Protein AF-A0A920Q624-F1 (afdb_monomer)

Foldseek 3Di:
DVVVVVVLVLVLLVVVPDDDDDDDDDDDDDDPDDPPPPPPNVVSVVVVLVVQLVVCCVVVVDDSVVSSVVSVVDVVVDDDVVLSVLQVVQLVVQLVCQCVQPLLSVPDDSQLSNQLLVQLCVPPNRVVSSVLVVVQDFADDDLVSLCSNLVSSLVRDQSLVSVQVVCVVVPPQFNSCQFCPPPHSVLSSVLSSLRRHHNPVRSVVSSVVRTDPVTDGDD

Sequence (219 aa):
MRTRLVLLIVACIVAGACSDDAGPERAAPTTTAVPTSTYDVDEAMDGVREDVVRLVMERDGLDRAAAEVRADELMERGVDTEVVDQQFSLFANWMDNHQSHPVLGRHWTEDEAECAVVTMIQVEGIGRTGALMNGASVGGMAVADALSLVQPVGYCTDLLALMKTDMVDLGVPQDPDCLLAGVGEEDVAKWFVALFMHGREGFNAAMGEDLDLTCPAGS

Radius of gyration: 24.13 Å; Cα contacts (8 Å, |Δi|>4): 183; chains: 1; bounding box: 55×49×77 Å

Mean predicted aligned error: 13.13 Å

Solvent-accessible surface area (backbone atoms only — not comparable to full-atom values): 12634 Å² total; per-residue (Å²): 136,67,73,69,58,61,56,48,65,63,53,60,69,63,69,75,77,77,81,85,84,88,84,86,91,86,85,88,80,84,81,74,80,71,80,79,73,86,68,56,61,66,64,52,49,51,53,49,50,54,52,42,21,52,49,40,23,71,72,70,70,41,55,70,72,61,12,44,56,52,31,51,58,45,61,75,66,53,74,64,62,69,63,51,53,50,48,52,50,53,52,51,52,42,72,77,44,39,52,73,38,88,82,62,17,70,74,54,51,70,69,36,48,49,45,20,55,52,43,28,32,73,75,59,32,62,72,51,37,54,50,47,68,74,64,65,48,75,28,78,42,54,72,69,60,25,44,60,64,42,52,31,43,59,75,46,44,62,54,51,63,52,48,46,50,50,40,59,76,71,59,55,57,42,41,56,72,54,28,47,55,91,60,50,52,69,53,53,46,50,21,51,30,26,20,20,37,54,14,71,66,33,20,54,51,49,45,62,75,61,44,43,82,84,49,59,63,60,130

Secondary structure (DSSP, 8-state):
--HHHHHHHHHHTGGG------------------------HHHHHHHHHHHHHHHHHHHH---HHHHHHHHHHHHHH---HHHHHHHHHHHHHHHHHGGG-TTTGGG--HHHHHHHHHHHHHHH-HHHHHHHHHH--SSS--HHHHHHHHHHHHHHS-HHHHHHHHHHHTT-SB-HHHHTTT--HHHHHHHHHHHHHHHHHHHHHHHHHHS-TTPPBP-

Structure (mmCIF, N/CA/C/O backbone):
data_AF-A0A920Q624-F1
#
_entry.id   AF-A0A920Q624-F1
#
loop_
_atom_site.group_PDB
_atom_site.id
_atom_site.type_symbol
_atom_site.label_atom_id
_atom_site.label_alt_i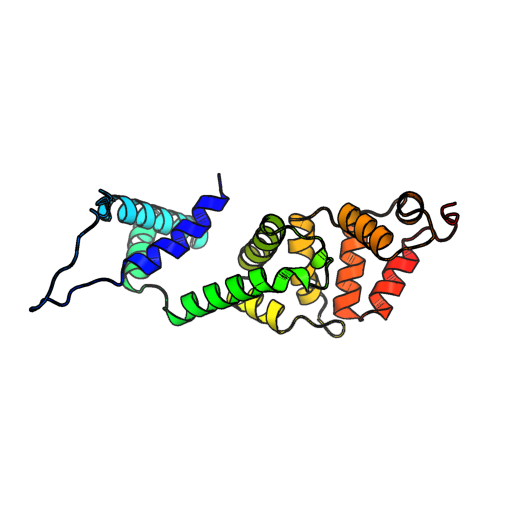d
_atom_site.label_comp_id
_atom_site.label_asym_id
_atom_site.label_entity_id
_atom_site.label_seq_id
_atom_site.pdbx_PDB_ins_code
_atom_site.Cartn_x
_atom_site.Cartn_y
_atom_site.Cartn_z
_atom_site.occupancy
_atom_site.B_iso_or_equiv
_atom_site.auth_seq_id
_atom_site.auth_comp_id
_atom_site.auth_asym_id
_atom_site.auth_atom_id
_atom_site.pdbx_PDB_model_num
ATOM 1 N N . MET A 1 1 ? -12.097 15.352 3.082 1.00 37.09 1 MET A N 1
ATOM 2 C CA . MET A 1 1 ? -12.933 15.570 4.292 1.00 37.09 1 MET A CA 1
ATOM 3 C C . MET A 1 1 ? -13.363 14.274 5.003 1.00 37.09 1 MET A C 1
ATOM 5 O O . MET A 1 1 ? -14.109 14.369 5.963 1.00 37.09 1 MET A O 1
ATOM 9 N N . ARG A 1 2 ? -12.875 13.084 4.598 1.00 36.25 2 ARG A N 1
ATOM 10 C CA . ARG A 1 2 ? -13.127 11.792 5.276 1.00 36.25 2 ARG A CA 1
ATOM 11 C C . ARG A 1 2 ? -11.938 11.282 6.111 1.00 36.25 2 ARG A C 1
ATOM 13 O O . ARG A 1 2 ? -12.148 10.550 7.063 1.00 36.25 2 ARG A O 1
ATOM 20 N N . THR A 1 3 ? -10.721 11.744 5.824 1.00 35.91 3 THR A N 1
ATOM 21 C CA . THR A 1 3 ? -9.473 11.345 6.505 1.00 35.91 3 THR A CA 1
ATOM 22 C C . THR A 1 3 ? -9.362 11.871 7.941 1.00 35.91 3 THR A C 1
ATOM 24 O O . THR A 1 3 ? -8.834 11.198 8.813 1.00 35.91 3 THR A O 1
ATOM 27 N N . ARG A 1 4 ? -9.964 13.031 8.243 1.00 32.31 4 ARG A N 1
ATOM 28 C CA . ARG A 1 4 ? -10.003 13.582 9.614 1.00 32.31 4 ARG A CA 1
ATOM 29 C C . ARG A 1 4 ? -10.925 12.815 10.572 1.00 32.31 4 ARG A C 1
ATOM 31 O O . ARG A 1 4 ? -10.799 12.995 11.774 1.00 32.31 4 ARG A O 1
ATOM 38 N N . LEU A 1 5 ? -11.833 11.979 10.058 1.00 36.59 5 LEU A N 1
ATOM 39 C CA . LEU A 1 5 ? -12.810 11.252 10.877 1.00 36.59 5 LEU A CA 1
ATOM 40 C C . LEU A 1 5 ? -12.193 10.014 11.556 1.00 36.59 5 LEU A C 1
ATOM 42 O O . LEU A 1 5 ? -12.585 9.661 12.660 1.00 36.59 5 LEU A O 1
ATOM 46 N N . VAL A 1 6 ? -11.198 9.382 10.923 1.00 43.69 6 VAL A N 1
ATOM 47 C CA . VAL A 1 6 ? -10.584 8.134 11.418 1.00 43.69 6 VAL A CA 1
ATOM 48 C C . VAL A 1 6 ? -9.595 8.406 12.560 1.00 43.69 6 VAL A C 1
ATOM 50 O O . VAL A 1 6 ? -9.566 7.662 13.535 1.00 43.69 6 VAL A O 1
ATOM 53 N N . LEU A 1 7 ? -8.869 9.530 12.510 1.00 40.03 7 LEU A N 1
ATOM 54 C CA . LEU A 1 7 ? -7.992 9.971 13.605 1.00 40.03 7 LEU A CA 1
ATOM 55 C C . LEU A 1 7 ? -8.764 10.471 14.839 1.00 40.03 7 LEU A C 1
ATOM 57 O O . LEU A 1 7 ? -8.257 10.361 15.951 1.00 40.03 7 LEU A O 1
ATOM 61 N N . LEU A 1 8 ? -9.993 10.977 14.676 1.00 38.47 8 LEU A N 1
ATOM 62 C CA . LEU A 1 8 ? -10.820 11.429 15.803 1.00 38.47 8 LEU A CA 1
ATOM 63 C C . LEU A 1 8 ? -11.300 10.263 16.679 1.00 38.47 8 LEU A C 1
ATOM 65 O O . LEU A 1 8 ? -11.262 10.369 17.900 1.00 38.47 8 LEU A O 1
ATOM 69 N N . ILE A 1 9 ? -11.653 9.121 16.082 1.00 44.59 9 ILE A N 1
ATOM 70 C CA . ILE A 1 9 ? -12.089 7.932 16.837 1.00 44.59 9 ILE A CA 1
ATOM 71 C C . ILE A 1 9 ? -10.927 7.339 17.651 1.00 44.59 9 ILE A C 1
ATOM 73 O O . ILE A 1 9 ? -11.123 6.846 18.757 1.00 44.59 9 ILE A O 1
ATOM 77 N N . VAL A 1 10 ? -9.702 7.451 17.138 1.00 42.56 10 VAL A N 1
ATOM 78 C CA . VAL A 1 10 ? -8.489 6.939 17.783 1.00 42.56 10 VAL A CA 1
ATOM 79 C C . VAL A 1 10 ? -7.943 7.911 18.848 1.00 42.56 10 VAL A C 1
ATOM 81 O O . VAL A 1 10 ? -7.456 7.473 19.888 1.00 42.56 10 VAL A O 1
ATOM 84 N N . ALA A 1 11 ? -8.092 9.228 18.663 1.00 35.44 11 ALA A N 1
ATOM 85 C CA . ALA A 1 11 ? -7.665 10.236 19.640 1.00 35.44 11 ALA A CA 1
ATOM 86 C C . ALA A 1 11 ? -8.632 10.401 20.833 1.00 35.44 11 ALA A C 1
ATOM 88 O O . ALA A 1 11 ? -8.186 10.700 21.942 1.00 35.44 11 ALA A O 1
ATOM 89 N N . CYS A 1 12 ? -9.939 10.180 20.647 1.00 33.78 12 CYS A N 1
ATOM 90 C CA . CYS A 1 12 ? -10.928 10.334 21.723 1.00 33.78 12 CYS A CA 1
ATOM 91 C C . CYS A 1 12 ? -10.832 9.253 22.814 1.00 33.78 12 CYS A C 1
ATOM 93 O O . CYS A 1 12 ? -11.183 9.524 23.959 1.00 33.78 12 CYS A O 1
ATOM 95 N N . ILE A 1 13 ? -10.295 8.066 22.511 1.00 45.03 13 ILE A N 1
ATOM 96 C CA . ILE A 1 13 ? -10.141 6.982 23.500 1.00 45.03 13 ILE A CA 1
ATOM 97 C C . ILE A 1 13 ? -9.002 7.287 24.497 1.00 45.03 13 ILE A C 1
ATOM 99 O O . ILE A 1 13 ? -9.048 6.853 25.645 1.00 45.03 13 ILE A O 1
ATOM 103 N N . VAL A 1 14 ? -8.016 8.108 24.112 1.00 41.38 14 VAL A N 1
ATOM 104 C CA . VAL A 1 14 ? -6.849 8.444 24.953 1.00 41.38 14 VAL A CA 1
ATOM 105 C C . VAL A 1 14 ? -7.145 9.583 25.947 1.00 41.38 14 VAL A C 1
ATOM 107 O O . VAL A 1 14 ? -6.496 9.685 26.986 1.00 41.38 14 VAL A O 1
ATOM 110 N N . ALA A 1 15 ? -8.158 10.420 25.694 1.00 36.19 15 ALA A N 1
ATOM 111 C CA . ALA A 1 15 ? -8.483 11.559 26.563 1.00 36.19 15 ALA A CA 1
ATOM 112 C C . ALA A 1 15 ? -9.254 11.183 27.850 1.00 36.19 15 ALA A C 1
ATOM 114 O O . ALA A 1 15 ? -9.349 12.003 28.760 1.00 36.19 15 ALA A O 1
ATOM 115 N N . GLY A 1 16 ? -9.761 9.948 27.965 1.00 32.78 16 GLY A N 1
ATOM 116 C CA . GLY A 1 16 ? -10.466 9.451 29.157 1.00 32.78 16 GLY A CA 1
ATOM 117 C C . GLY A 1 16 ? -9.562 9.024 30.323 1.00 32.78 16 GLY A C 1
ATOM 118 O O . GLY A 1 16 ? -10.065 8.658 31.382 1.00 32.78 16 GLY A O 1
ATOM 119 N N . ALA A 1 17 ? -8.236 9.072 30.166 1.00 34.62 17 ALA A N 1
ATOM 120 C CA . ALA A 1 17 ? -7.277 8.649 31.185 1.00 34.62 17 ALA A CA 1
ATOM 121 C C . ALA A 1 17 ? -6.597 9.840 31.880 1.00 34.62 17 ALA A C 1
ATOM 123 O O . ALA A 1 17 ? -5.381 9.977 31.824 1.00 34.62 17 ALA A O 1
ATOM 124 N N . CYS A 1 18 ? -7.365 10.708 32.542 1.00 34.00 18 CYS A N 1
ATOM 125 C CA . CYS A 1 18 ? -6.844 11.662 33.529 1.00 34.00 18 CYS A CA 1
ATOM 126 C C . CYS A 1 18 ? -7.923 11.950 34.589 1.00 34.00 18 CYS A C 1
ATOM 128 O O . CYS A 1 18 ? -8.558 13.001 34.559 1.00 34.00 18 CYS A O 1
ATOM 130 N N . SER A 1 19 ? -8.132 11.029 35.535 1.00 32.56 19 SER A N 1
ATOM 131 C CA . SER A 1 19 ? -8.815 11.345 36.797 1.00 32.56 19 SER A CA 1
ATOM 132 C C . SER A 1 19 ? -7.826 11.310 37.959 1.00 32.56 19 SER A C 1
ATOM 134 O O . SER A 1 19 ? -7.237 10.275 38.252 1.00 32.56 19 SER A O 1
ATOM 136 N N . ASP A 1 20 ? -7.686 12.494 38.558 1.00 33.66 20 ASP A N 1
ATOM 137 C CA . ASP A 1 20 ? -7.427 12.839 39.958 1.00 33.66 20 ASP A CA 1
ATOM 138 C C . ASP A 1 20 ? -6.357 12.086 40.761 1.00 33.66 20 ASP A C 1
ATOM 140 O O . ASP A 1 20 ? -6.567 10.973 41.235 1.00 33.66 20 ASP A O 1
ATOM 144 N N . ASP A 1 21 ? -5.297 12.820 41.124 1.00 31.27 21 ASP A N 1
ATOM 145 C CA . ASP A 1 21 ? -4.741 12.694 42.473 1.00 31.27 21 ASP A CA 1
ATOM 146 C C . ASP A 1 21 ? -4.368 14.069 43.059 1.00 31.27 21 ASP A C 1
ATOM 148 O O . ASP A 1 21 ? -3.695 14.897 42.435 1.00 31.27 21 ASP A O 1
ATOM 152 N N . ALA A 1 22 ? -4.864 14.334 44.267 1.00 35.53 22 ALA A N 1
ATOM 153 C CA . ALA A 1 22 ? -4.869 15.632 44.928 1.00 35.53 22 ALA A CA 1
ATOM 154 C C . ALA A 1 22 ? -3.863 15.695 46.101 1.00 35.53 22 ALA A C 1
ATOM 156 O O . ALA A 1 22 ? -4.213 15.398 47.238 1.00 35.53 22 ALA A O 1
ATOM 157 N N . GLY A 1 23 ? -2.654 16.212 45.821 1.00 28.77 23 GLY A N 1
ATOM 158 C CA . GLY A 1 23 ? -1.778 17.038 46.695 1.00 28.77 23 GLY A CA 1
ATOM 159 C C . GLY A 1 23 ? -0.996 16.401 47.877 1.00 28.77 23 GLY A C 1
ATOM 160 O O . GLY A 1 23 ? -1.270 15.266 48.250 1.00 28.77 23 GLY A O 1
ATOM 161 N N . PRO A 1 24 ? -0.063 17.141 48.553 1.00 45.53 24 PRO A N 1
ATOM 162 C CA . PRO A 1 24 ? 0.423 18.509 48.273 1.00 45.53 24 PRO A CA 1
ATOM 163 C C . PRO A 1 24 ? 1.970 18.771 48.359 1.00 45.53 24 PRO A C 1
ATOM 165 O O . PRO A 1 24 ? 2.722 18.059 49.016 1.00 45.53 24 PRO A O 1
ATOM 168 N N . GLU A 1 25 ? 2.374 19.917 47.773 1.00 31.73 25 GLU A N 1
ATOM 169 C CA . GLU A 1 25 ? 3.434 20.880 48.188 1.00 31.73 25 GLU A CA 1
ATOM 170 C C . GLU A 1 25 ? 4.949 20.591 47.954 1.00 31.73 25 GLU A C 1
ATOM 172 O O . GLU A 1 25 ? 5.592 19.941 48.771 1.00 31.73 25 GLU A O 1
ATOM 177 N N . ARG A 1 26 ? 5.583 21.225 46.933 1.00 30.08 26 ARG A N 1
ATOM 178 C CA . ARG A 1 26 ? 6.436 22.456 47.033 1.00 30.08 26 ARG A CA 1
ATOM 179 C C . ARG A 1 26 ? 7.227 22.799 45.746 1.00 30.08 26 ARG A C 1
ATOM 181 O O . ARG A 1 26 ? 7.773 21.924 45.092 1.00 30.08 26 ARG A O 1
ATOM 188 N N . ALA A 1 27 ? 7.402 24.116 45.555 1.00 30.27 27 ALA A N 1
ATOM 189 C CA . ALA A 1 27 ? 8.302 24.867 44.655 1.00 30.27 27 ALA A CA 1
ATOM 190 C C . ALA A 1 27 ? 7.840 25.123 43.198 1.00 30.27 27 ALA A C 1
ATOM 192 O O . ALA A 1 27 ? 7.824 24.242 42.349 1.00 30.27 27 ALA A O 1
ATOM 193 N N . ALA A 1 28 ? 7.518 26.394 42.922 1.00 42.41 28 ALA A N 1
ATOM 194 C CA . ALA A 1 28 ? 7.201 26.937 41.599 1.00 42.41 28 ALA A CA 1
ATOM 195 C C . ALA A 1 28 ? 8.448 27.045 40.700 1.00 42.41 28 ALA A C 1
ATOM 197 O O . ALA A 1 28 ? 9.536 27.359 41.192 1.00 42.41 28 ALA A O 1
ATOM 198 N N . PRO A 1 29 ? 8.268 26.915 39.374 1.00 36.94 29 PRO A N 1
ATOM 199 C CA . PRO A 1 29 ? 8.551 28.075 38.528 1.00 36.94 29 PRO A CA 1
ATOM 200 C C . PRO A 1 29 ? 7.518 28.297 37.404 1.00 36.94 29 PRO A C 1
ATOM 202 O O . PRO A 1 29 ? 6.980 27.363 36.825 1.00 36.94 29 PRO A O 1
ATOM 205 N N . THR A 1 30 ? 7.273 29.579 37.121 1.00 35.66 30 THR A N 1
ATOM 206 C CA . THR A 1 30 ? 6.718 30.187 35.895 1.00 35.66 30 THR A CA 1
ATOM 207 C C . THR A 1 30 ? 5.740 29.343 35.065 1.00 35.66 30 THR A C 1
ATOM 209 O O . THR A 1 30 ? 6.122 28.678 34.105 1.00 35.66 30 THR A O 1
ATOM 212 N N . THR A 1 31 ? 4.446 29.466 35.357 1.00 34.97 31 THR A N 1
ATOM 213 C CA . THR A 1 31 ? 3.376 29.027 34.456 1.00 34.97 31 THR A CA 1
ATOM 214 C C . THR A 1 31 ? 3.270 29.980 33.266 1.00 34.97 31 THR A C 1
ATOM 216 O O . THR A 1 31 ? 2.669 31.050 33.343 1.00 34.97 31 THR A O 1
ATOM 219 N N . THR A 1 32 ? 3.828 29.570 32.127 1.00 40.59 32 THR A N 1
ATOM 220 C CA . THR A 1 32 ? 3.249 29.935 30.830 1.00 40.59 32 THR A CA 1
ATOM 221 C C . THR A 1 32 ? 1.796 29.473 30.863 1.00 40.59 32 THR A C 1
ATOM 223 O O . THR A 1 32 ? 1.540 28.293 31.098 1.00 40.59 32 THR A O 1
ATOM 226 N N . ALA A 1 33 ? 0.845 30.395 30.707 1.00 34.62 33 ALA A N 1
ATOM 227 C CA . ALA A 1 33 ? -0.567 30.052 30.639 1.00 34.62 33 ALA A CA 1
ATOM 228 C C . ALA A 1 33 ? -0.777 29.096 29.457 1.00 34.62 33 ALA A C 1
ATOM 230 O O . ALA A 1 33 ? -0.685 29.500 28.298 1.00 34.62 33 ALA A O 1
ATOM 231 N N . VAL A 1 34 ? -1.016 27.819 29.760 1.00 37.84 34 VAL A N 1
ATOM 232 C CA . VAL A 1 34 ? -1.578 26.876 28.796 1.00 37.84 34 VAL A CA 1
ATOM 233 C C . VAL A 1 34 ? -2.923 27.475 28.386 1.00 37.84 34 VAL A C 1
ATOM 235 O O . VAL A 1 34 ? -3.700 27.829 29.278 1.00 37.84 34 VAL A O 1
ATOM 238 N N . PRO A 1 35 ? -3.209 27.668 27.088 1.00 36.41 35 PRO A N 1
ATOM 239 C CA . PRO A 1 35 ? -4.539 28.076 26.686 1.00 36.41 35 PRO A CA 1
ATOM 240 C C . PRO A 1 35 ? -5.489 26.974 27.147 1.00 36.41 35 PRO A C 1
ATOM 242 O O . PRO A 1 35 ? -5.415 25.846 26.662 1.00 36.41 35 PRO A O 1
ATOM 245 N N . THR A 1 36 ? -6.336 27.280 28.130 1.00 41.81 36 THR A N 1
ATOM 246 C CA . THR A 1 36 ? -7.422 26.397 28.540 1.00 41.81 36 THR A CA 1
ATOM 247 C C . THR A 1 36 ? -8.370 26.323 27.354 1.00 41.81 36 THR A C 1
ATOM 249 O O . THR A 1 36 ? -9.200 27.206 27.149 1.00 41.81 36 THR A O 1
ATOM 252 N N . SER A 1 37 ? -8.164 25.320 26.506 1.00 47.38 37 SER A N 1
ATOM 253 C CA . SER A 1 37 ? -9.121 24.944 25.482 1.00 47.38 37 SER A CA 1
ATOM 254 C C . SER A 1 37 ? -10.456 24.738 26.189 1.00 47.38 37 SER A C 1
ATOM 256 O O . SER A 1 37 ? -10.568 23.864 27.045 1.00 47.38 37 SER A O 1
ATOM 258 N N . THR A 1 38 ? -11.458 25.559 25.876 1.00 49.75 38 THR A N 1
ATOM 259 C CA . THR A 1 38 ? -12.855 25.331 26.270 1.00 49.75 38 THR A CA 1
ATOM 260 C C . THR A 1 38 ? -13.427 24.209 25.408 1.00 49.75 38 THR A C 1
ATOM 262 O O . THR A 1 38 ? -14.410 24.401 24.698 1.00 49.75 38 THR A O 1
ATOM 265 N N . TYR A 1 39 ? -12.728 23.078 25.368 1.00 52.84 39 TYR A N 1
ATOM 266 C CA . TYR A 1 39 ? -13.204 21.889 24.695 1.00 52.84 39 TYR A CA 1
ATOM 267 C C . TYR A 1 39 ? -14.332 21.346 25.557 1.00 52.84 39 TYR A C 1
ATOM 269 O O . TYR A 1 39 ? -14.085 20.884 26.672 1.00 52.84 39 TYR A O 1
ATOM 277 N N . ASP A 1 40 ? -15.560 21.500 25.076 1.00 71.44 40 ASP A N 1
ATOM 278 C CA . ASP A 1 40 ? -16.719 20.900 25.711 1.00 71.44 40 ASP A CA 1
ATOM 279 C C . ASP A 1 40 ? -16.632 19.391 25.471 1.00 71.44 40 ASP A C 1
ATOM 281 O O . ASP A 1 40 ? -16.892 18.881 24.379 1.00 71.44 40 ASP A O 1
ATOM 285 N N . VAL A 1 41 ? -16.117 18.698 26.484 1.00 68.00 41 VAL A N 1
ATOM 286 C CA . VAL A 1 41 ? -15.942 17.249 26.454 1.00 68.00 41 VAL A CA 1
ATOM 287 C C . VAL A 1 41 ? -17.303 16.575 26.314 1.00 68.00 41 VAL A C 1
ATOM 289 O O . VAL A 1 41 ? -17.394 15.589 25.593 1.00 68.00 41 VAL A O 1
ATOM 292 N N . ASP A 1 42 ? -18.353 17.124 26.925 1.00 70.12 42 ASP A N 1
ATOM 293 C CA . ASP A 1 42 ? -19.691 16.541 26.881 1.00 70.12 42 ASP A CA 1
ATOM 294 C C . ASP A 1 42 ? -20.280 16.659 25.464 1.00 70.12 42 ASP A C 1
ATOM 296 O O . ASP A 1 42 ? -20.732 15.660 24.908 1.00 70.12 42 ASP A O 1
ATOM 300 N N . GLU A 1 43 ? -20.158 17.823 24.813 1.00 71.19 43 GLU A N 1
ATOM 301 C CA . GLU A 1 43 ? -20.575 18.004 23.408 1.00 71.19 43 GLU A CA 1
ATOM 302 C C . GLU A 1 43 ? -19.790 17.089 22.448 1.00 71.19 43 GLU A C 1
ATOM 304 O O . GLU A 1 43 ? -20.353 16.504 21.516 1.00 71.19 43 GLU A O 1
ATOM 309 N N . ALA A 1 44 ? -18.485 16.918 22.677 1.00 69.62 44 ALA A N 1
ATOM 310 C CA . ALA A 1 44 ? -17.665 16.010 21.880 1.00 69.62 44 ALA A CA 1
ATOM 311 C C . ALA A 1 44 ? -18.059 14.538 22.080 1.00 69.62 44 ALA A C 1
ATOM 313 O O . ALA A 1 44 ? -18.104 13.775 21.112 1.00 69.62 44 ALA A O 1
ATOM 314 N N . MET A 1 45 ? -18.359 14.139 23.317 1.00 70.81 45 MET A N 1
ATOM 315 C CA . MET A 1 45 ? -18.783 12.780 23.655 1.00 70.81 45 MET A CA 1
ATOM 316 C C . MET A 1 45 ? -20.189 12.470 23.133 1.00 70.81 45 MET A C 1
ATOM 318 O O . MET A 1 45 ? -20.423 11.350 22.681 1.00 70.81 45 MET A O 1
ATOM 322 N N . ASP A 1 46 ? -21.087 13.455 23.090 1.00 77.12 46 ASP A N 1
ATOM 323 C CA . ASP A 1 46 ? -22.392 13.329 22.433 1.00 77.12 46 ASP A CA 1
ATOM 324 C C . ASP A 1 46 ? -22.238 13.088 20.922 1.00 77.12 46 ASP A C 1
ATOM 326 O O . ASP A 1 46 ? -22.916 12.229 20.350 1.00 77.12 46 ASP A O 1
ATOM 330 N N . GLY A 1 47 ? -21.292 13.783 20.279 1.00 82.00 47 GLY A N 1
ATOM 331 C CA . GLY A 1 47 ? -20.931 13.543 18.879 1.00 82.00 47 GLY A CA 1
ATOM 332 C C . GLY A 1 47 ? -20.410 12.122 18.634 1.00 82.00 47 GLY A C 1
ATOM 333 O O . GLY A 1 47 ? -20.854 11.451 17.701 1.00 82.00 47 GLY A O 1
ATOM 334 N N . VAL A 1 48 ? -19.521 11.631 19.503 1.00 80.19 48 VAL A N 1
ATOM 335 C CA . VAL A 1 48 ? -18.999 10.254 19.439 1.00 80.19 48 VAL A CA 1
ATOM 336 C C . VAL A 1 48 ? -20.117 9.235 19.644 1.00 80.19 48 VAL A C 1
ATOM 338 O O . VAL A 1 48 ? -20.201 8.258 18.899 1.00 80.19 48 VAL A O 1
ATOM 341 N N . ARG A 1 49 ? -21.007 9.463 20.613 1.00 86.00 49 ARG A N 1
ATOM 342 C CA . ARG A 1 49 ? -22.145 8.580 20.879 1.00 86.00 49 ARG A CA 1
ATOM 343 C C . ARG A 1 49 ? -23.055 8.467 19.657 1.00 86.00 49 ARG A C 1
ATOM 345 O O . ARG A 1 49 ? -23.394 7.352 19.266 1.00 86.00 49 ARG A O 1
ATOM 352 N N . GLU A 1 50 ? -23.417 9.584 19.025 1.00 88.25 50 GLU A N 1
ATOM 353 C CA . GLU A 1 50 ? -24.250 9.576 17.811 1.00 88.25 50 GLU A CA 1
ATOM 354 C C . GLU A 1 50 ? -23.557 8.841 16.649 1.00 88.25 50 GLU A C 1
ATOM 356 O O . GLU A 1 50 ? -24.203 8.093 15.908 1.00 88.25 50 GLU A O 1
ATOM 361 N N . ASP A 1 51 ? -22.236 8.980 16.519 1.00 85.44 51 ASP A N 1
ATOM 362 C CA . ASP A 1 51 ? -21.453 8.248 15.523 1.00 85.44 51 ASP A CA 1
ATOM 363 C C . ASP A 1 51 ? -21.459 6.733 15.772 1.00 85.44 51 ASP A C 1
ATOM 365 O O . ASP A 1 51 ? -21.657 5.959 14.829 1.00 85.44 51 ASP A O 1
ATOM 369 N N . VAL A 1 52 ? -21.315 6.297 17.029 1.00 84.06 52 VAL A N 1
ATOM 370 C CA . VAL A 1 52 ? -21.411 4.877 17.407 1.00 84.06 52 VAL A CA 1
ATOM 371 C C . VAL A 1 52 ? -22.819 4.339 17.143 1.00 84.06 52 VAL A C 1
ATOM 373 O O . VAL A 1 52 ? -22.949 3.254 16.577 1.00 84.06 52 VAL A O 1
ATOM 376 N N . VAL A 1 53 ? -23.872 5.092 17.483 1.00 88.38 53 VAL A N 1
ATOM 377 C CA . VAL A 1 53 ? -25.273 4.712 17.214 1.00 88.38 53 VAL A CA 1
ATOM 378 C C . VAL A 1 53 ? -25.477 4.476 15.722 1.00 88.38 53 VAL A C 1
ATOM 380 O O . VAL A 1 53 ? -25.962 3.416 15.322 1.00 88.38 53 VAL A O 1
ATOM 383 N N . ARG A 1 54 ? -25.058 5.430 14.884 1.00 87.94 54 ARG A N 1
ATOM 384 C CA . ARG A 1 54 ? -25.147 5.308 13.425 1.00 87.94 54 ARG A CA 1
ATOM 385 C C . ARG A 1 54 ? -24.410 4.070 12.917 1.00 87.94 54 ARG A C 1
ATOM 387 O O . ARG A 1 54 ? -24.966 3.317 12.121 1.00 87.94 54 ARG A O 1
ATOM 394 N N . LEU A 1 55 ? -23.195 3.827 13.404 1.00 84.12 55 LEU A N 1
ATOM 395 C CA . LEU A 1 55 ? -22.386 2.685 12.981 1.00 84.12 55 LEU A CA 1
ATOM 396 C C . LEU A 1 55 ? -23.026 1.349 13.383 1.00 84.12 55 LEU A C 1
ATOM 398 O O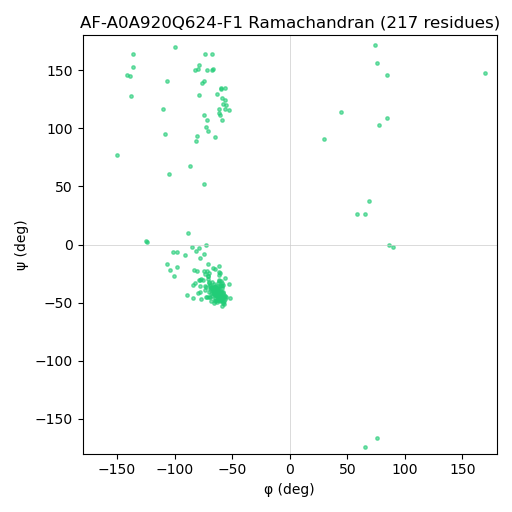 . LEU A 1 55 ? -23.034 0.404 12.597 1.00 84.12 55 LEU A O 1
ATOM 402 N N . VAL A 1 56 ? -23.613 1.270 14.579 1.00 87.00 56 VAL A N 1
ATOM 403 C CA . VAL A 1 56 ? -24.355 0.089 15.042 1.00 87.00 56 VAL A CA 1
ATOM 404 C C . VAL A 1 56 ? -25.604 -0.148 14.190 1.00 87.00 56 VAL A C 1
ATOM 406 O O . VAL A 1 56 ? -25.866 -1.291 13.819 1.00 87.00 56 VAL A O 1
ATOM 409 N N . MET A 1 57 ? -26.347 0.902 13.825 1.00 90.56 57 MET A N 1
ATOM 410 C CA . MET A 1 57 ? -27.492 0.773 12.913 1.00 90.56 57 MET A CA 1
ATOM 411 C C . MET A 1 57 ? -27.065 0.218 11.550 1.00 90.56 57 MET A C 1
ATOM 413 O O . MET A 1 57 ? -27.686 -0.715 11.045 1.00 90.56 57 MET A O 1
ATOM 417 N N . GLU A 1 58 ? -26.001 0.772 10.965 1.00 84.62 58 GLU A N 1
ATOM 418 C CA . GLU A 1 58 ? -25.495 0.366 9.650 1.00 84.62 58 GLU A CA 1
ATOM 419 C C . GLU A 1 58 ? -24.946 -1.067 9.654 1.00 84.62 58 GLU A C 1
ATOM 421 O O . GLU A 1 58 ? -25.219 -1.833 8.729 1.00 84.62 58 GLU A O 1
ATOM 426 N N . ARG A 1 59 ? -24.201 -1.447 10.699 1.00 81.62 59 ARG A N 1
ATOM 427 C CA . ARG A 1 59 ? -23.556 -2.763 10.805 1.00 81.62 59 ARG A CA 1
ATOM 428 C C . ARG A 1 59 ? -24.531 -3.873 11.189 1.00 81.62 59 ARG A C 1
ATOM 430 O O . ARG A 1 59 ? -24.497 -4.946 10.592 1.00 81.62 59 ARG A O 1
ATOM 437 N N . ASP A 1 60 ? -25.364 -3.629 12.199 1.00 84.81 60 ASP A N 1
ATOM 438 C CA . ASP A 1 60 ? -26.204 -4.663 12.815 1.00 84.81 60 ASP A CA 1
ATOM 439 C C . ASP A 1 60 ? -27.643 -4.648 12.271 1.00 84.81 60 ASP A C 1
ATOM 441 O O . ASP A 1 60 ? -28.437 -5.529 12.601 1.00 84.81 60 ASP A O 1
ATOM 445 N N . GLY A 1 61 ? -27.995 -3.662 11.436 1.00 87.94 61 GLY A N 1
ATOM 446 C CA . GLY A 1 61 ? -29.338 -3.522 10.868 1.00 87.94 61 GLY A CA 1
ATOM 447 C C . GLY A 1 61 ? -30.412 -3.224 11.918 1.00 87.94 61 GLY A C 1
ATOM 448 O O . GLY A 1 61 ? -31.572 -3.593 11.734 1.00 87.94 61 GLY A O 1
ATOM 449 N N . LEU A 1 62 ? -30.022 -2.608 13.036 1.00 92.75 62 LEU A N 1
ATOM 450 C CA . LEU A 1 62 ? -30.902 -2.295 14.159 1.00 92.75 62 LEU A CA 1
ATOM 451 C C . LEU A 1 62 ? -31.685 -1.000 13.917 1.00 92.75 62 LEU A C 1
ATOM 453 O O . LEU A 1 62 ? -31.211 -0.072 13.259 1.00 92.75 62 LEU A O 1
ATOM 457 N N . ASP A 1 63 ? -32.885 -0.917 14.496 1.00 95.00 63 ASP A N 1
ATOM 458 C CA . ASP A 1 63 ? -33.570 0.366 14.623 1.00 95.00 63 ASP A CA 1
ATOM 459 C C . ASP A 1 63 ? -32.831 1.292 15.603 1.00 95.00 63 ASP A C 1
ATOM 461 O O . ASP A 1 63 ? -31.977 0.860 16.381 1.00 95.00 63 ASP A O 1
ATOM 465 N N . ARG A 1 64 ? -33.150 2.589 15.555 1.00 94.44 64 ARG A N 1
ATOM 466 C CA . ARG A 1 64 ? -32.435 3.603 16.338 1.00 94.44 64 ARG A CA 1
ATOM 467 C C . ARG A 1 64 ? -32.474 3.331 17.845 1.00 94.44 64 ARG A C 1
ATOM 469 O O . ARG A 1 64 ? -31.457 3.500 18.504 1.00 94.44 64 ARG A O 1
ATOM 476 N N . ALA A 1 65 ? -33.609 2.889 18.385 1.00 95.38 65 ALA A N 1
ATOM 477 C CA . ALA A 1 65 ? -33.744 2.663 19.823 1.00 95.38 65 ALA A CA 1
ATOM 478 C C . ALA A 1 65 ? -32.892 1.470 20.286 1.00 95.38 65 ALA A C 1
ATOM 480 O O . ALA A 1 65 ? -32.213 1.547 21.309 1.00 95.38 65 ALA A O 1
ATOM 481 N N . ALA A 1 66 ? -32.881 0.379 19.515 1.00 93.44 66 ALA A N 1
ATOM 482 C CA . ALA A 1 66 ? -32.020 -0.767 19.786 1.00 93.44 66 ALA A CA 1
ATOM 483 C C . ALA A 1 66 ? -30.529 -0.433 19.595 1.00 93.44 66 ALA A C 1
ATOM 485 O O . ALA A 1 66 ? -29.688 -0.909 20.359 1.00 93.44 66 ALA A O 1
ATOM 486 N N . ALA A 1 67 ? -30.197 0.402 18.606 1.00 92.75 67 ALA A N 1
ATOM 487 C CA . ALA A 1 67 ? -28.831 0.848 18.365 1.00 92.75 67 ALA A CA 1
ATOM 488 C C . ALA A 1 67 ? -28.301 1.773 19.468 1.00 92.75 67 ALA A C 1
ATOM 490 O O . ALA A 1 67 ? -27.141 1.638 19.834 1.00 92.75 67 ALA A O 1
ATOM 491 N N . GLU A 1 68 ? -29.134 2.654 20.032 1.00 94.12 68 GLU A N 1
ATOM 492 C CA . GLU A 1 68 ? -28.769 3.504 21.175 1.00 94.12 68 GLU A CA 1
ATOM 493 C C . GLU A 1 68 ? -28.388 2.668 22.402 1.00 94.12 68 GLU A C 1
ATOM 495 O O . GLU A 1 68 ? -27.297 2.845 22.937 1.00 94.12 68 GLU A O 1
ATOM 500 N N . VAL A 1 69 ? -29.207 1.678 22.776 1.00 94.12 69 VAL A N 1
ATOM 501 C CA . VAL A 1 69 ? -28.885 0.758 23.886 1.00 94.12 69 VAL A CA 1
ATOM 502 C C . VAL A 1 69 ? -27.576 0.017 23.623 1.00 94.12 69 VAL A C 1
ATOM 504 O O . VAL A 1 69 ? -26.718 -0.094 24.497 1.00 94.12 69 VAL A O 1
ATOM 507 N N . ARG A 1 70 ? -27.396 -0.485 22.399 1.00 85.00 70 ARG A N 1
ATOM 508 C CA . ARG A 1 70 ? -26.196 -1.235 22.034 1.00 85.00 70 ARG A CA 1
ATOM 509 C C . ARG A 1 70 ? -24.945 -0.354 21.970 1.00 85.00 70 ARG A C 1
ATOM 511 O O . ARG A 1 70 ? -23.863 -0.832 22.302 1.00 85.00 70 ARG A O 1
ATOM 518 N N . ALA A 1 71 ? -25.076 0.896 21.538 1.00 85.44 71 ALA A N 1
ATOM 519 C CA . ALA A 1 71 ? -23.997 1.874 21.541 1.00 85.44 71 ALA A CA 1
ATOM 520 C C . ALA A 1 71 ? -23.564 2.193 22.975 1.00 85.44 71 ALA A C 1
ATOM 522 O O . ALA A 1 71 ? -22.371 2.126 23.261 1.00 85.44 71 ALA A O 1
ATOM 523 N N . ASP A 1 72 ? -24.515 2.426 23.882 1.00 88.31 72 ASP A N 1
ATOM 524 C CA . ASP A 1 72 ? -24.237 2.688 25.298 1.00 88.31 72 ASP A CA 1
ATOM 525 C C . ASP A 1 72 ? -23.503 1.501 25.947 1.00 88.31 72 ASP A C 1
ATOM 527 O O . ASP A 1 72 ? -22.450 1.683 26.555 1.00 88.31 72 ASP A O 1
ATOM 531 N N . GLU A 1 73 ? -23.951 0.262 25.703 1.00 86.81 73 GLU A N 1
ATOM 532 C CA . GLU A 1 73 ? -23.252 -0.951 26.162 1.00 86.81 73 GLU A CA 1
ATOM 533 C C . GLU A 1 73 ? -21.821 -1.091 25.616 1.00 86.81 73 GLU A C 1
ATOM 535 O O . GLU A 1 73 ? -20.981 -1.749 26.236 1.00 86.81 73 GLU A O 1
ATOM 540 N N . LEU A 1 74 ? -21.557 -0.598 24.402 1.00 82.19 74 LEU A N 1
ATOM 541 C CA . LEU A 1 74 ? -20.227 -0.637 23.789 1.00 82.19 74 LEU A CA 1
ATOM 542 C C . LEU A 1 74 ? -19.331 0.454 24.370 1.00 82.19 74 LEU A C 1
ATOM 544 O O . LEU A 1 74 ? -18.165 0.181 24.647 1.00 82.19 74 LEU A O 1
ATOM 548 N N . MET A 1 75 ? -19.874 1.651 24.594 1.00 80.25 75 MET A N 1
ATOM 549 C CA . MET A 1 75 ? -19.135 2.740 25.226 1.00 80.25 75 MET A CA 1
ATOM 550 C C . MET A 1 75 ? -18.797 2.424 26.686 1.00 80.25 75 MET A C 1
ATOM 552 O O . MET A 1 75 ? -17.665 2.651 27.098 1.00 80.25 75 MET A O 1
ATOM 556 N N . GLU A 1 76 ? -19.726 1.837 27.450 1.00 83.31 76 GLU A N 1
ATOM 557 C CA . GLU A 1 76 ? -19.481 1.414 28.839 1.00 83.31 76 GLU A CA 1
ATOM 558 C C . GLU A 1 76 ? -18.440 0.295 28.939 1.00 83.31 76 GLU A C 1
ATOM 560 O O . GLU A 1 76 ? -17.633 0.264 29.866 1.00 83.31 76 GLU A O 1
ATOM 565 N N . ARG A 1 77 ? -18.455 -0.644 27.986 1.00 80.00 77 ARG A N 1
ATOM 566 C CA . ARG A 1 77 ? -17.488 -1.750 27.942 1.00 80.00 77 ARG A CA 1
ATOM 567 C C . ARG A 1 77 ? -16.091 -1.281 27.548 1.00 80.00 77 ARG A C 1
ATOM 569 O O . ARG A 1 77 ? -15.118 -1.931 27.922 1.00 80.00 77 ARG A O 1
ATOM 576 N N . GLY A 1 78 ? -16.011 -0.183 26.799 1.00 68.94 78 GLY A N 1
ATOM 577 C CA . GLY A 1 78 ? -14.774 0.338 26.242 1.00 68.94 78 GLY A CA 1
ATOM 578 C C . GLY A 1 78 ? -14.141 -0.600 25.211 1.00 68.94 78 GLY A C 1
ATOM 579 O O . GLY A 1 78 ? -14.693 -1.634 24.822 1.00 68.94 78 GLY A O 1
ATOM 580 N N . VAL A 1 79 ? -12.950 -0.214 24.760 1.00 70.00 79 VAL A N 1
ATOM 581 C CA . VAL A 1 79 ? -12.063 -1.062 23.958 1.00 70.00 79 VAL A CA 1
ATOM 582 C C . VAL A 1 79 ? -10.916 -1.503 24.858 1.00 70.00 79 VAL A C 1
ATOM 584 O O . VAL A 1 79 ? -10.435 -0.718 25.672 1.00 70.00 79 VAL A O 1
ATOM 587 N N . ASP A 1 80 ? -10.486 -2.754 24.716 1.00 73.88 80 ASP A N 1
ATOM 588 C CA . ASP A 1 80 ? -9.291 -3.245 25.395 1.00 73.88 80 ASP A CA 1
ATOM 589 C C . ASP A 1 80 ? -8.082 -2.379 25.002 1.00 73.88 80 ASP A C 1
ATOM 591 O O . ASP A 1 80 ? -7.756 -2.249 23.818 1.00 73.88 80 ASP A O 1
ATOM 595 N N . THR A 1 81 ? -7.435 -1.761 25.989 1.00 73.44 81 THR A N 1
ATOM 596 C CA . THR A 1 81 ? -6.301 -0.860 25.762 1.00 73.44 81 THR A CA 1
ATOM 597 C C . THR A 1 81 ? -5.131 -1.579 25.098 1.00 73.44 81 THR A C 1
ATOM 599 O O . THR A 1 81 ? -4.444 -0.972 24.287 1.00 73.44 81 THR A O 1
ATOM 602 N N . GLU A 1 82 ? -4.949 -2.881 25.344 1.00 73.12 82 GLU A N 1
ATOM 603 C CA . GLU A 1 82 ? -3.901 -3.673 24.687 1.00 73.12 82 GLU A CA 1
ATOM 604 C C . GLU A 1 82 ? -4.148 -3.784 23.173 1.00 73.12 82 GLU A C 1
ATOM 6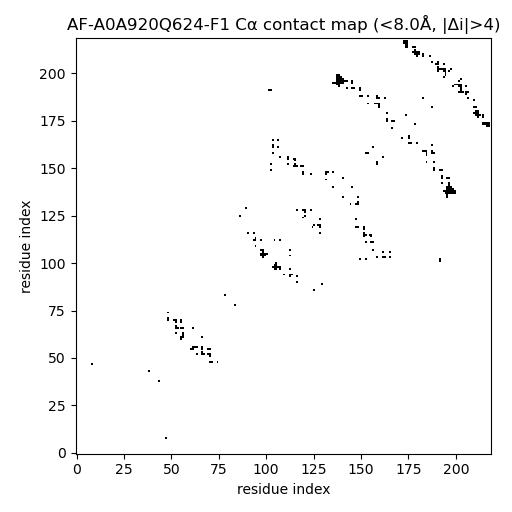06 O O . GLU A 1 82 ? -3.222 -3.703 22.364 1.00 73.12 82 GLU A O 1
ATOM 611 N N . VAL A 1 83 ? -5.418 -3.889 22.769 1.00 70.56 83 VAL A N 1
ATOM 612 C CA . VAL A 1 83 ? -5.822 -3.928 21.357 1.00 70.56 83 VAL A CA 1
ATOM 613 C C . VAL A 1 83 ? -5.605 -2.570 20.683 1.00 70.56 83 VAL A C 1
ATOM 615 O O . VAL A 1 83 ? -5.232 -2.525 19.509 1.00 70.56 83 VAL A O 1
ATOM 618 N N . VAL A 1 84 ? -5.811 -1.469 21.409 1.00 72.81 84 VAL A N 1
ATOM 619 C CA . VAL A 1 84 ? -5.539 -0.107 20.921 1.00 72.81 84 VAL A CA 1
ATOM 620 C C . VAL A 1 84 ? -4.032 0.137 20.799 1.00 72.81 84 VAL A C 1
ATOM 622 O O . VAL A 1 84 ? -3.566 0.595 19.757 1.00 72.81 84 VAL A O 1
ATOM 625 N N . ASP A 1 85 ? -3.244 -0.244 21.800 1.00 76.06 85 ASP A N 1
ATOM 626 C CA . ASP A 1 85 ? -1.786 -0.094 21.778 1.00 76.06 85 ASP A CA 1
ATOM 627 C C . ASP A 1 85 ? -1.144 -0.925 20.660 1.00 76.06 85 ASP A C 1
ATOM 629 O O . ASP A 1 85 ? -0.218 -0.470 19.979 1.00 76.06 85 ASP A O 1
ATOM 633 N N . GLN A 1 86 ? -1.670 -2.127 20.405 1.00 72.44 86 GLN A N 1
ATOM 634 C CA . GLN A 1 86 ? -1.230 -2.962 19.291 1.00 72.44 86 GLN A CA 1
ATOM 635 C C . GLN A 1 86 ? -1.531 -2.311 17.932 1.00 72.44 86 GLN A C 1
ATOM 637 O O . GLN A 1 86 ? -0.694 -2.374 17.029 1.00 72.44 86 GLN A O 1
ATOM 642 N N . GLN A 1 87 ? -2.684 -1.650 17.785 1.00 73.19 87 GLN A N 1
ATOM 643 C CA . GLN A 1 87 ? -3.040 -0.905 16.571 1.00 73.19 87 GLN A CA 1
ATOM 644 C C . GLN A 1 87 ? -2.090 0.253 16.308 1.00 73.19 87 GLN A C 1
ATOM 646 O O . GLN A 1 87 ? -1.563 0.377 15.203 1.00 73.19 87 GLN A O 1
ATOM 651 N N . PHE A 1 88 ? -1.848 1.077 17.328 1.00 78.88 88 PHE A N 1
ATOM 652 C CA . PHE A 1 88 ? -0.912 2.189 17.220 1.00 78.88 88 PHE A CA 1
ATOM 653 C C . PHE A 1 88 ? 0.497 1.708 16.907 1.00 78.88 88 PHE A C 1
ATOM 655 O O . PHE A 1 88 ? 1.161 2.296 16.060 1.00 78.88 88 PHE A O 1
ATOM 662 N N . SER A 1 89 ? 0.940 0.622 17.539 1.00 83.69 89 SER A N 1
ATOM 663 C CA . SER A 1 89 ? 2.269 0.058 17.297 1.00 83.69 89 SER A CA 1
ATOM 664 C C . SER A 1 89 ? 2.418 -0.457 15.866 1.00 83.69 89 SER A C 1
ATOM 666 O O . SER A 1 89 ? 3.444 -0.217 15.236 1.00 83.69 89 SER A O 1
ATOM 668 N N . LEU A 1 90 ? 1.396 -1.131 15.332 1.00 80.81 90 LEU A N 1
ATOM 669 C CA . LEU A 1 90 ? 1.371 -1.603 13.947 1.00 80.81 90 LEU A CA 1
ATOM 670 C C . LEU A 1 90 ? 1.408 -0.436 12.962 1.00 80.81 90 LEU A C 1
ATOM 672 O O . LEU A 1 90 ? 2.204 -0.451 12.025 1.00 80.81 90 LEU A O 1
ATOM 676 N N . PHE A 1 91 ? 0.573 0.577 13.188 1.00 84.19 91 PHE A N 1
ATOM 677 C CA . PHE A 1 91 ? 0.522 1.754 12.331 1.00 84.19 91 PHE A CA 1
ATOM 678 C C . PHE A 1 91 ? 1.835 2.544 12.384 1.00 84.19 91 PHE A C 1
ATOM 680 O O . PHE A 1 91 ? 2.397 2.861 11.344 1.00 84.19 91 PHE A O 1
ATOM 687 N N . ALA A 1 92 ? 2.371 2.808 13.576 1.00 86.12 92 ALA A N 1
ATOM 688 C CA . ALA A 1 92 ? 3.642 3.510 13.734 1.00 86.12 92 ALA A CA 1
ATOM 689 C C . ALA A 1 92 ? 4.793 2.735 13.081 1.00 86.12 92 ALA A C 1
ATOM 691 O O . ALA A 1 92 ? 5.558 3.304 12.309 1.00 86.12 92 ALA A O 1
ATOM 692 N N . ASN A 1 93 ? 4.873 1.420 13.311 1.00 86.69 93 ASN A N 1
ATOM 693 C CA . ASN A 1 93 ? 5.895 0.591 12.683 1.00 86.69 93 ASN A CA 1
ATOM 694 C C . ASN A 1 93 ? 5.784 0.603 11.154 1.00 86.69 93 ASN A C 1
ATOM 696 O O . ASN A 1 93 ? 6.806 0.688 10.478 1.00 86.69 93 ASN A O 1
ATOM 700 N N . TRP A 1 94 ? 4.571 0.556 10.605 1.00 88.56 94 TRP A N 1
ATOM 701 C CA . TRP A 1 94 ? 4.359 0.708 9.170 1.00 88.56 94 TRP A CA 1
ATOM 702 C C . TRP A 1 94 ? 4.874 2.040 8.653 1.00 88.56 94 TRP A C 1
ATOM 704 O O . TRP A 1 94 ? 5.670 2.056 7.721 1.00 88.56 94 TRP A O 1
ATOM 714 N N . MET A 1 95 ? 4.444 3.142 9.266 1.00 90.94 95 MET A N 1
ATOM 715 C CA . MET A 1 95 ? 4.826 4.481 8.830 1.00 90.94 95 MET A CA 1
ATOM 716 C C . MET A 1 95 ? 6.343 4.685 8.913 1.00 90.94 95 MET A C 1
ATOM 718 O O . MET A 1 95 ? 6.929 5.262 8.006 1.00 90.94 95 MET A O 1
ATOM 722 N N . ASP A 1 96 ? 7.008 4.114 9.915 1.00 92.00 96 ASP A N 1
ATOM 723 C CA . ASP A 1 96 ? 8.468 4.183 10.030 1.00 92.00 96 ASP A CA 1
ATOM 724 C C . ASP A 1 96 ? 9.207 3.324 8.985 1.00 92.00 96 ASP A C 1
ATOM 726 O O . ASP A 1 96 ? 10.380 3.568 8.700 1.00 92.00 96 ASP A O 1
ATOM 730 N N . ASN A 1 97 ? 8.560 2.293 8.425 1.00 90.50 97 ASN A N 1
ATOM 731 C CA . ASN A 1 97 ? 9.225 1.272 7.605 1.00 90.50 97 ASN A CA 1
ATOM 732 C C . ASN A 1 97 ? 8.645 1.102 6.194 1.00 90.50 97 ASN A C 1
ATOM 734 O O . ASN A 1 97 ? 9.146 0.262 5.439 1.00 90.50 97 ASN A O 1
ATOM 738 N N . HIS A 1 98 ? 7.639 1.888 5.797 1.00 90.62 98 HIS A N 1
ATOM 739 C CA . HIS A 1 98 ? 6.911 1.705 4.535 1.00 90.62 98 HIS A CA 1
ATOM 740 C C . HIS A 1 98 ? 7.833 1.721 3.309 1.00 90.62 98 HIS A C 1
ATOM 742 O O . HIS A 1 98 ? 7.571 1.039 2.322 1.00 90.62 98 HIS A O 1
ATOM 748 N N . GLN A 1 99 ? 8.964 2.429 3.379 1.00 92.81 99 GLN A N 1
ATOM 749 C CA . GLN A 1 99 ? 9.951 2.490 2.298 1.00 92.81 99 GLN A CA 1
ATOM 750 C C . GLN A 1 99 ? 10.571 1.128 1.959 1.00 92.81 99 GLN A C 1
ATOM 752 O O . GLN A 1 99 ? 11.030 0.906 0.840 1.00 92.81 99 GLN A O 1
ATOM 757 N N . SER A 1 100 ? 10.556 0.194 2.910 1.00 90.00 100 SER A N 1
ATOM 758 C CA . SER A 1 100 ? 11.028 -1.178 2.708 1.00 90.00 100 SER A CA 1
ATOM 759 C C . SER A 1 100 ? 9.958 -2.097 2.116 1.00 90.00 100 SER A C 1
ATOM 761 O O . SER A 1 100 ? 10.236 -3.271 1.864 1.00 90.00 100 SER A O 1
ATOM 763 N N . HIS A 1 101 ? 8.736 -1.600 1.899 1.00 90.31 101 HIS A N 1
ATOM 764 C CA . HIS A 1 101 ? 7.653 -2.420 1.383 1.00 90.31 101 HIS A CA 1
ATOM 765 C C . HIS A 1 101 ? 7.981 -2.940 -0.033 1.00 90.31 101 HIS A C 1
ATOM 767 O O . HIS A 1 101 ? 8.335 -2.145 -0.910 1.00 90.31 101 HIS A O 1
ATOM 773 N N . PRO A 1 102 ? 7.845 -4.255 -0.307 1.00 89.81 102 PRO A N 1
ATOM 774 C CA . PRO A 1 102 ? 8.248 -4.839 -1.591 1.00 89.81 102 PRO A CA 1
ATOM 775 C C . PRO A 1 102 ? 7.515 -4.282 -2.816 1.00 89.81 102 PRO A C 1
ATOM 777 O O . PRO A 1 102 ? 8.049 -4.343 -3.922 1.00 89.81 102 PRO A O 1
ATOM 780 N N . VAL A 1 103 ? 6.311 -3.738 -2.628 1.00 92.94 103 VAL A N 1
ATOM 781 C CA . VAL A 1 103 ? 5.503 -3.120 -3.690 1.00 92.94 103 VAL A CA 1
ATOM 782 C C . VAL A 1 103 ? 5.902 -1.654 -3.853 1.00 92.94 103 VAL A C 1
ATOM 784 O O . VAL A 1 103 ? 5.142 -0.762 -3.509 1.00 92.94 103 VAL A O 1
ATOM 787 N N . LEU A 1 104 ? 7.123 -1.405 -4.332 1.00 92.88 104 LEU A N 1
ATOM 788 C CA . LEU A 1 104 ? 7.623 -0.055 -4.649 1.00 92.88 104 LEU A CA 1
ATOM 789 C C . LEU A 1 104 ? 7.619 0.929 -3.464 1.00 92.88 104 LEU A C 1
ATOM 791 O O . LEU A 1 104 ? 7.599 2.139 -3.676 1.00 92.88 104 LEU A O 1
ATOM 795 N N . GLY A 1 105 ? 7.713 0.425 -2.227 1.00 91.12 105 GLY A N 1
ATOM 796 C CA . GLY A 1 105 ? 7.618 1.229 -1.004 1.00 91.12 105 GLY A CA 1
ATOM 797 C C . GLY A 1 105 ? 8.568 2.422 -0.965 1.00 91.12 105 GLY A C 1
ATOM 798 O O . GLY A 1 105 ? 8.217 3.487 -0.463 1.00 91.12 105 GLY A O 1
ATOM 799 N N . ARG A 1 106 ? 9.761 2.266 -1.552 1.00 94.19 106 ARG A N 1
ATOM 800 C CA . ARG A 1 106 ? 10.801 3.304 -1.609 1.00 94.19 106 ARG A CA 1
ATOM 801 C C . ARG A 1 106 ? 10.381 4.576 -2.350 1.00 94.19 106 ARG A C 1
ATOM 803 O O . ARG A 1 106 ? 11.037 5.597 -2.179 1.00 94.19 106 ARG A O 1
ATOM 810 N N . HIS A 1 107 ? 9.330 4.501 -3.163 1.00 95.69 107 HIS A N 1
ATOM 811 C CA . HIS A 1 107 ? 8.811 5.628 -3.936 1.00 95.69 107 HIS A CA 1
ATOM 812 C C . HIS A 1 107 ? 7.565 6.260 -3.325 1.00 95.69 107 HIS A C 1
ATOM 814 O O . HIS A 1 107 ? 7.097 7.274 -3.831 1.00 95.69 107 HIS A O 1
ATOM 820 N N . TRP A 1 108 ? 7.015 5.668 -2.265 1.00 95.12 108 TRP A N 1
ATOM 821 C CA . TRP A 1 108 ? 5.804 6.179 -1.640 1.00 95.12 108 TRP A CA 1
ATOM 822 C C . TRP A 1 108 ? 6.088 7.440 -0.833 1.00 95.12 108 TRP A C 1
ATOM 824 O O . TRP A 1 108 ? 7.077 7.538 -0.100 1.00 95.12 108 TRP A O 1
ATOM 834 N N . THR A 1 109 ? 5.154 8.374 -0.913 1.00 95.00 109 THR A N 1
ATOM 835 C CA . THR A 1 109 ? 4.981 9.443 0.066 1.00 95.00 109 THR A CA 1
ATOM 836 C C . THR A 1 109 ? 4.362 8.906 1.361 1.00 95.00 109 THR A C 1
ATOM 838 O O . THR A 1 109 ? 3.778 7.820 1.390 1.00 95.00 109 THR A O 1
ATOM 841 N N . GLU A 1 110 ? 4.456 9.683 2.442 1.00 94.44 110 GLU A N 1
ATOM 842 C CA . GLU A 1 110 ? 3.794 9.342 3.710 1.00 94.44 110 GLU A CA 1
ATOM 843 C C . GLU A 1 110 ? 2.266 9.230 3.537 1.00 94.44 110 GLU A C 1
ATOM 845 O O . GLU A 1 110 ? 1.666 8.282 4.036 1.00 94.44 110 GLU A O 1
ATOM 850 N N . ASP A 1 111 ? 1.642 10.122 2.757 1.00 95.56 111 ASP A N 1
ATOM 851 C CA . ASP A 1 111 ? 0.193 10.100 2.495 1.00 95.56 111 ASP A CA 1
ATOM 852 C C . ASP A 1 111 ? -0.249 8.812 1.767 1.00 95.56 111 ASP A C 1
ATOM 854 O O . ASP A 1 111 ? -1.306 8.243 2.057 1.00 95.56 111 ASP A O 1
ATOM 858 N N . GLU A 1 112 ? 0.561 8.323 0.826 1.00 95.19 112 GLU A N 1
ATOM 859 C CA . GLU A 1 112 ? 0.306 7.072 0.102 1.00 95.19 112 GLU A CA 1
ATOM 860 C C . GLU A 1 112 ? 0.478 5.848 1.008 1.00 95.19 112 GLU A C 1
ATOM 862 O O . GLU A 1 112 ? -0.346 4.927 0.976 1.00 95.19 112 GLU A O 1
ATOM 867 N N . ALA A 1 113 ? 1.507 5.855 1.860 1.00 93.69 113 ALA A N 1
ATOM 868 C CA . ALA A 1 113 ? 1.720 4.813 2.856 1.00 93.69 113 ALA A CA 1
ATOM 869 C C . ALA A 1 113 ? 0.566 4.757 3.870 1.00 93.69 113 ALA A C 1
ATOM 871 O O . ALA A 1 113 ? 0.077 3.664 4.177 1.00 93.69 113 ALA A O 1
ATOM 872 N N . GLU A 1 114 ? 0.092 5.913 4.350 1.00 93.12 114 GLU A N 1
ATOM 873 C CA . GLU A 1 114 ? -1.072 6.015 5.236 1.00 93.12 114 GLU A CA 1
ATOM 874 C C . GLU A 1 114 ? -2.328 5.471 4.542 1.00 93.12 114 GLU A C 1
ATOM 876 O O . GLU A 1 114 ? -3.035 4.630 5.103 1.00 93.12 114 GLU A O 1
ATOM 881 N N . CYS A 1 115 ? -2.583 5.888 3.297 1.00 94.50 115 CYS A N 1
ATOM 882 C CA . CYS A 1 115 ? -3.714 5.397 2.513 1.00 94.50 115 CYS A CA 1
ATOM 883 C C . CYS A 1 115 ? -3.708 3.864 2.407 1.00 94.50 115 CYS A C 1
ATOM 885 O O . CYS A 1 115 ? -4.748 3.230 2.621 1.00 94.50 115 CYS A O 1
ATOM 887 N N . ALA A 1 116 ? -2.551 3.258 2.122 1.00 92.00 116 ALA A N 1
ATOM 888 C CA . ALA A 1 116 ? -2.434 1.817 1.928 1.00 92.00 116 ALA A CA 1
ATOM 889 C C . ALA A 1 116 ? -2.752 1.029 3.210 1.00 92.00 116 ALA A C 1
ATOM 891 O O . ALA A 1 116 ? -3.576 0.111 3.173 1.00 92.00 116 ALA A O 1
ATOM 892 N N . VAL A 1 117 ? -2.165 1.403 4.357 1.00 89.19 117 VAL A N 1
ATOM 893 C CA . VAL A 1 117 ? -2.421 0.696 5.627 1.00 89.19 117 VAL A CA 1
ATOM 894 C C . VAL A 1 117 ? -3.847 0.917 6.128 1.00 89.19 117 VAL A C 1
ATOM 896 O O . VAL A 1 117 ? -4.483 -0.025 6.604 1.00 89.19 117 VAL A O 1
ATOM 899 N N . VAL A 1 118 ? -4.404 2.121 5.956 1.00 87.81 118 VAL A N 1
ATOM 900 C CA . VAL A 1 118 ? -5.805 2.402 6.304 1.00 87.81 118 VAL A CA 1
ATOM 901 C C . VAL A 1 118 ? -6.749 1.572 5.434 1.00 87.81 118 VAL A C 1
ATOM 903 O O . VAL A 1 118 ? -7.697 0.985 5.954 1.00 87.81 118 VAL A O 1
ATOM 906 N N . THR A 1 119 ? -6.473 1.458 4.134 1.00 89.25 119 THR A N 1
ATOM 907 C CA . THR A 1 119 ? -7.269 0.636 3.212 1.00 89.25 119 THR A CA 1
ATOM 908 C C . THR A 1 119 ? -7.184 -0.849 3.574 1.00 89.25 119 THR A C 1
ATOM 910 O O . THR A 1 119 ? -8.215 -1.518 3.630 1.00 89.25 119 THR A O 1
ATOM 913 N N . MET A 1 120 ? -5.995 -1.363 3.914 1.00 88.38 120 MET A N 1
ATOM 914 C CA . MET A 1 120 ? -5.840 -2.735 4.422 1.00 88.38 120 MET A CA 1
ATOM 915 C C . MET A 1 120 ? -6.681 -2.964 5.679 1.00 88.38 120 MET A C 1
ATOM 917 O O . MET A 1 120 ? -7.435 -3.927 5.745 1.00 88.38 120 MET A O 1
ATOM 921 N N . ILE A 1 121 ? -6.597 -2.069 6.670 1.00 84.19 121 ILE A N 1
ATOM 922 C CA . ILE A 1 121 ? -7.382 -2.162 7.912 1.00 84.19 121 ILE A CA 1
ATOM 923 C C . ILE A 1 121 ? -8.888 -2.152 7.627 1.00 84.19 1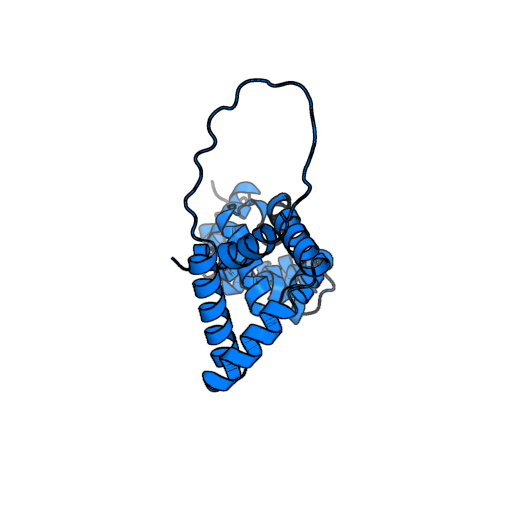21 ILE A C 1
ATOM 925 O O . ILE A 1 121 ? -9.627 -2.909 8.254 1.00 84.19 121 ILE A O 1
ATOM 929 N N . GLN A 1 122 ? -9.350 -1.324 6.690 1.00 81.62 122 GLN A N 1
ATOM 930 C CA . GLN A 1 122 ? -10.766 -1.247 6.330 1.00 81.62 122 GLN A CA 1
ATOM 931 C C . GLN A 1 122 ? -11.282 -2.530 5.673 1.00 81.62 122 GLN A C 1
ATOM 933 O O . GLN A 1 122 ? -12.417 -2.925 5.931 1.00 81.62 122 GLN A O 1
ATOM 938 N N . VAL A 1 123 ? -10.469 -3.171 4.830 1.00 83.00 123 VAL A N 1
ATOM 939 C CA . VAL A 1 123 ? -10.867 -4.371 4.080 1.00 83.00 123 VAL A CA 1
ATOM 940 C C . VAL A 1 123 ? -10.695 -5.642 4.912 1.00 83.00 123 VAL A C 1
ATOM 942 O O . VAL A 1 123 ? -11.595 -6.477 4.957 1.00 83.00 123 VAL A O 1
ATOM 945 N N . GLU A 1 124 ? -9.554 -5.791 5.579 1.00 83.38 124 GLU A N 1
ATOM 946 C CA . GLU A 1 124 ? -9.155 -7.033 6.250 1.00 83.38 124 GLU A CA 1
ATOM 947 C C . GLU A 1 124 ? -9.456 -7.034 7.751 1.00 83.38 124 GLU A C 1
ATOM 949 O O . GLU A 1 124 ? -9.517 -8.088 8.390 1.00 83.38 124 GLU A O 1
ATOM 954 N N . GLY A 1 125 ? -9.654 -5.853 8.331 1.00 78.50 125 GLY A N 1
ATOM 955 C CA . GLY A 1 125 ? -9.682 -5.675 9.771 1.00 78.50 125 GLY A CA 1
ATOM 956 C C . GLY A 1 125 ? -8.282 -5.711 10.385 1.00 78.50 125 GLY A C 1
ATOM 957 O O . GLY A 1 125 ? -7.332 -6.302 9.878 1.00 78.50 125 GLY A O 1
ATOM 958 N N . ILE A 1 126 ? -8.169 -5.091 11.552 1.00 77.38 126 ILE A N 1
ATOM 959 C CA . ILE A 1 126 ? -6.900 -4.798 12.230 1.00 77.38 126 ILE A CA 1
ATOM 960 C C . ILE A 1 126 ? -6.055 -6.047 12.489 1.00 77.38 126 ILE A C 1
ATOM 962 O O . ILE A 1 126 ? -4.863 -6.067 12.185 1.00 77.38 126 ILE A O 1
ATOM 966 N N . GLY A 1 127 ? -6.667 -7.098 13.042 1.00 79.50 127 GLY A N 1
ATOM 967 C CA . GLY A 1 127 ? -5.943 -8.316 13.404 1.00 79.50 127 GLY A CA 1
ATOM 968 C C . GLY A 1 127 ? -5.350 -9.026 12.186 1.00 79.50 127 GLY A C 1
ATOM 969 O O . GLY A 1 127 ? -4.203 -9.472 12.228 1.00 79.50 127 GLY A O 1
ATOM 970 N N . ARG A 1 128 ? -6.101 -9.090 11.077 1.00 84.62 128 ARG A N 1
ATOM 971 C CA . ARG A 1 128 ? -5.616 -9.710 9.841 1.00 84.62 128 ARG A CA 1
ATOM 972 C C . ARG A 1 128 ? -4.582 -8.833 9.148 1.00 84.62 128 ARG A C 1
ATOM 974 O O . ARG A 1 128 ? -3.573 -9.375 8.710 1.00 84.62 128 ARG A O 1
ATOM 981 N N . THR A 1 129 ? -4.761 -7.514 9.127 1.00 85.56 129 THR A N 1
ATOM 982 C CA . THR A 1 129 ? -3.736 -6.585 8.630 1.00 85.56 129 THR A CA 1
ATOM 983 C C . THR A 1 129 ? -2.416 -6.766 9.379 1.00 85.56 129 THR A C 1
ATOM 985 O O . THR A 1 129 ? -1.372 -6.913 8.751 1.00 85.56 129 THR A O 1
ATOM 988 N N . GLY A 1 130 ? -2.450 -6.887 10.709 1.00 83.12 130 GLY A N 1
ATOM 989 C CA . GLY A 1 130 ? -1.246 -7.163 11.497 1.00 83.12 130 GLY A CA 1
ATOM 990 C C . GLY A 1 130 ? -0.597 -8.507 11.198 1.00 83.12 130 GLY A C 1
ATOM 991 O O . GLY A 1 130 ? 0.629 -8.595 11.136 1.00 83.12 130 GLY A O 1
ATOM 992 N N . ALA A 1 131 ? -1.391 -9.552 10.967 1.00 85.06 131 ALA A N 1
ATOM 993 C CA . ALA A 1 131 ? -0.861 -10.844 10.546 1.00 85.06 131 ALA A CA 1
ATOM 994 C C . ALA A 1 131 ? -0.211 -10.771 9.153 1.00 85.06 131 ALA A C 1
ATOM 996 O O . ALA A 1 131 ? 0.884 -11.298 8.969 1.00 85.06 131 ALA A O 1
ATOM 997 N N . LEU A 1 132 ? -0.850 -10.085 8.201 1.00 87.31 132 LEU A N 1
ATOM 998 C CA . LEU A 1 132 ? -0.342 -9.899 6.840 1.00 87.31 132 LEU A CA 1
ATOM 999 C C . LEU A 1 132 ? 0.972 -9.120 6.833 1.00 87.31 132 LEU A C 1
ATOM 1001 O O . LEU A 1 132 ? 1.927 -9.553 6.202 1.00 87.31 132 LEU A O 1
ATOM 1005 N N . MET A 1 133 ? 1.055 -8.018 7.575 1.00 82.81 133 MET A N 1
ATOM 1006 C CA . MET A 1 133 ? 2.257 -7.182 7.619 1.00 82.81 133 MET A CA 1
ATOM 1007 C C . MET A 1 133 ? 3.448 -7.892 8.267 1.00 82.81 133 MET A C 1
ATOM 1009 O O . MET A 1 133 ? 4.566 -7.781 7.775 1.00 82.81 133 MET A O 1
ATOM 1013 N N . ASN A 1 134 ? 3.217 -8.662 9.335 1.00 81.25 134 ASN A N 1
ATOM 1014 C CA . ASN A 1 134 ? 4.277 -9.429 9.997 1.00 81.25 134 ASN A CA 1
ATOM 1015 C C . ASN A 1 134 ? 4.667 -10.703 9.230 1.00 81.25 134 ASN A C 1
ATOM 1017 O O . ASN A 1 134 ? 5.798 -11.172 9.343 1.00 81.25 134 ASN A O 1
ATOM 1021 N N . GLY A 1 135 ? 3.725 -11.294 8.491 1.00 76.69 135 GLY A N 1
ATOM 1022 C CA . GLY A 1 135 ? 3.927 -12.511 7.703 1.00 76.69 135 GLY A CA 1
ATOM 1023 C C . GLY A 1 135 ? 4.375 -12.261 6.261 1.00 76.69 135 GLY A C 1
ATOM 1024 O O . GLY A 1 135 ? 4.733 -13.219 5.569 1.00 76.69 135 GLY A O 1
ATOM 1025 N N . ALA A 1 136 ? 4.355 -11.002 5.808 1.00 81.12 136 ALA A N 1
ATOM 1026 C CA . ALA A 1 136 ? 4.711 -10.619 4.452 1.00 81.12 136 ALA A CA 1
ATOM 1027 C C . ALA A 1 136 ? 6.121 -11.113 4.120 1.00 81.12 136 ALA A C 1
ATOM 1029 O O . ALA A 1 136 ? 7.120 -10.708 4.715 1.00 81.12 136 ALA A O 1
ATOM 1030 N N . SER A 1 137 ? 6.198 -12.010 3.144 1.00 82.50 137 SER A N 1
ATOM 1031 C CA . SER A 1 137 ? 7.449 -12.609 2.701 1.00 82.50 137 SER A CA 1
ATOM 1032 C C . SER A 1 137 ? 7.448 -12.768 1.190 1.00 82.50 137 SER A C 1
ATOM 1034 O O . SER A 1 137 ? 6.415 -12.987 0.560 1.00 82.50 137 SER A O 1
ATOM 1036 N N . VAL A 1 138 ? 8.624 -12.610 0.586 1.00 89.31 138 VAL A N 1
ATOM 1037 C CA . VAL A 1 138 ? 8.804 -12.832 -0.849 1.00 89.31 138 VAL A CA 1
ATOM 1038 C C . VAL A 1 138 ? 8.791 -14.337 -1.110 1.00 89.31 138 VAL A C 1
ATOM 1040 O O . VAL A 1 138 ? 9.733 -15.038 -0.745 1.00 89.31 138 VAL A O 1
ATOM 1043 N N . GLY A 1 139 ? 7.743 -14.809 -1.782 1.00 92.31 139 GLY A N 1
ATOM 1044 C CA . GLY A 1 139 ? 7.525 -16.213 -2.112 1.00 92.31 139 GLY A CA 1
ATOM 1045 C C . GLY A 1 139 ? 6.850 -17.011 -0.993 1.00 92.31 139 GLY A C 1
ATOM 1046 O O . GLY A 1 139 ? 7.095 -16.801 0.190 1.00 92.31 139 GLY A O 1
ATOM 1047 N N . GLY A 1 140 ? 6.025 -17.985 -1.385 1.00 92.25 140 GLY A N 1
ATOM 1048 C CA . GLY A 1 140 ? 5.393 -18.936 -0.468 1.00 92.25 140 GLY A CA 1
ATOM 1049 C C . GLY A 1 140 ? 4.075 -18.470 0.152 1.00 92.25 140 GLY A C 1
ATOM 1050 O O . GLY A 1 140 ? 3.468 -19.244 0.891 1.00 92.25 140 GLY A O 1
ATOM 1051 N N . MET A 1 141 ? 3.599 -17.260 -0.160 1.00 95.12 141 MET A N 1
ATOM 1052 C CA . MET A 1 141 ? 2.294 -16.798 0.315 1.00 95.12 141 MET A CA 1
ATOM 1053 C C . MET A 1 141 ? 1.134 -17.356 -0.512 1.00 95.12 141 MET A C 1
ATOM 1055 O O . MET A 1 141 ? 1.250 -17.624 -1.710 1.00 95.12 141 MET A O 1
ATOM 1059 N N . ALA A 1 142 ? -0.016 -17.513 0.145 1.00 94.88 142 ALA A N 1
ATOM 1060 C CA . ALA A 1 142 ? -1.262 -17.842 -0.526 1.00 94.88 142 ALA A CA 1
ATOM 1061 C C . ALA A 1 142 ? -1.724 -16.674 -1.414 1.00 94.88 142 ALA A C 1
ATOM 1063 O O . ALA A 1 142 ? -1.507 -15.509 -1.087 1.00 94.88 1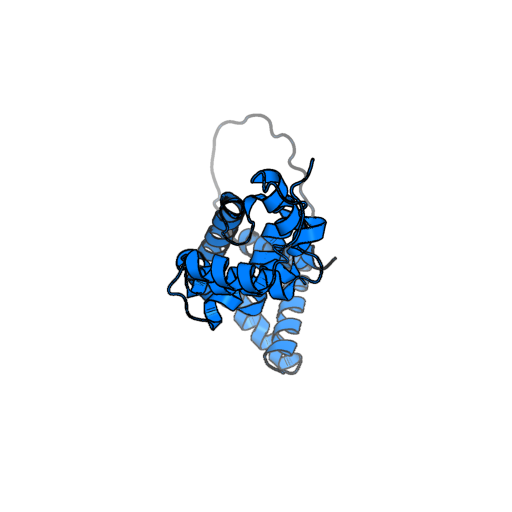42 ALA A O 1
ATOM 1064 N N . VAL A 1 143 ? -2.432 -16.992 -2.505 1.00 94.94 143 VAL A N 1
ATOM 1065 C CA . VAL A 1 143 ? -2.969 -15.997 -3.456 1.00 94.94 143 VAL A CA 1
ATOM 1066 C C . VAL A 1 143 ? -3.772 -14.911 -2.740 1.00 94.94 143 VAL A C 1
ATOM 1068 O O . VAL A 1 143 ? -3.592 -13.730 -3.013 1.00 94.94 143 VAL A O 1
ATOM 1071 N N . ALA A 1 144 ? -4.653 -15.312 -1.817 1.00 92.69 144 ALA A N 1
ATOM 1072 C CA . ALA A 1 144 ? -5.518 -14.384 -1.097 1.00 92.69 144 ALA A CA 1
ATOM 1073 C C . ALA A 1 144 ? -4.709 -13.371 -0.274 1.00 92.69 144 ALA A C 1
ATOM 1075 O O . ALA A 1 144 ? -4.998 -12.185 -0.334 1.00 92.69 144 ALA A O 1
ATOM 1076 N N . ASP A 1 145 ? -3.669 -13.822 0.427 1.00 94.12 145 ASP A N 1
ATOM 1077 C CA . ASP A 1 145 ? -2.847 -12.948 1.268 1.00 94.12 145 ASP A CA 1
ATOM 1078 C C . ASP A 1 145 ? -1.942 -12.035 0.428 1.00 94.12 145 ASP A C 1
ATOM 1080 O O . ASP A 1 145 ? -1.774 -10.860 0.749 1.00 94.12 145 ASP A O 1
ATOM 1084 N N . ALA A 1 146 ? -1.422 -12.535 -0.700 1.00 95.19 146 ALA A N 1
ATOM 1085 C CA . ALA A 1 146 ? -0.693 -11.711 -1.661 1.00 95.19 146 ALA A CA 1
ATOM 1086 C C . ALA A 1 146 ? -1.585 -10.600 -2.247 1.00 95.19 146 ALA A C 1
ATOM 1088 O O . ALA A 1 146 ? -1.158 -9.450 -2.341 1.00 95.19 146 ALA A O 1
ATOM 1089 N N . LEU A 1 147 ? -2.838 -10.913 -2.593 1.00 94.44 147 LEU A N 1
ATOM 1090 C CA . LEU A 1 147 ? -3.806 -9.919 -3.065 1.00 94.44 147 LEU A CA 1
ATOM 1091 C C . LEU A 1 147 ? -4.134 -8.880 -1.987 1.00 94.44 147 LEU A C 1
ATOM 1093 O O . LEU A 1 147 ? -4.148 -7.690 -2.297 1.00 94.44 147 LEU A O 1
ATOM 1097 N N . SER A 1 148 ? -4.336 -9.305 -0.736 1.00 93.44 148 SER A N 1
ATOM 1098 C CA . SER A 1 148 ? -4.611 -8.403 0.391 1.00 93.44 148 SER A CA 1
ATOM 1099 C C . SER A 1 148 ? -3.468 -7.416 0.670 1.00 93.44 148 SER A C 1
ATOM 1101 O O . SER A 1 148 ? -3.724 -6.325 1.170 1.00 93.44 148 SER A O 1
ATOM 1103 N N . LEU A 1 149 ? -2.221 -7.758 0.323 1.00 92.12 149 LEU A N 1
ATOM 1104 C CA . LEU A 1 149 ? -1.069 -6.851 0.432 1.00 92.12 149 LEU A CA 1
ATOM 1105 C C . LEU A 1 149 ? -0.921 -5.913 -0.774 1.00 92.12 149 LEU A C 1
ATOM 1107 O O . LEU A 1 149 ? -0.484 -4.775 -0.617 1.00 92.12 149 LEU A O 1
ATOM 1111 N N . VAL A 1 150 ? -1.258 -6.377 -1.980 1.00 95.12 150 VAL A N 1
ATOM 1112 C CA . VAL A 1 150 ? -1.009 -5.624 -3.221 1.00 95.12 150 VAL A CA 1
ATOM 1113 C C . VAL A 1 150 ? -2.169 -4.700 -3.589 1.00 95.12 150 VAL A C 1
ATOM 1115 O O . VAL A 1 150 ? -1.931 -3.556 -3.970 1.00 95.12 150 VAL A O 1
ATOM 1118 N N . GLN A 1 151 ? -3.421 -5.154 -3.475 1.00 92.88 151 GLN A N 1
ATOM 1119 C CA . GLN A 1 151 ? -4.569 -4.360 -3.932 1.00 92.88 151 GLN A CA 1
ATOM 1120 C C . GLN A 1 151 ? -4.698 -3.004 -3.225 1.00 92.88 151 GLN A C 1
ATOM 1122 O O . GLN A 1 151 ? -4.891 -2.009 -3.921 1.00 92.88 151 GLN A O 1
ATOM 1127 N N . PRO A 1 152 ? -4.541 -2.906 -1.890 1.00 91.56 152 PRO A N 1
ATOM 1128 C CA . PRO A 1 152 ? -4.601 -1.619 -1.198 1.00 91.56 152 PRO A CA 1
ATOM 1129 C C . PRO A 1 152 ? -3.572 -0.603 -1.702 1.00 91.56 152 PRO A C 1
ATOM 1131 O O . PRO A 1 152 ? -3.885 0.578 -1.798 1.00 91.56 152 PRO A O 1
ATOM 1134 N N . VAL A 1 153 ? -2.380 -1.058 -2.101 1.00 91.88 153 VAL A N 1
ATOM 1135 C CA . VAL A 1 153 ? -1.356 -0.191 -2.704 1.00 91.88 153 VAL A CA 1
ATOM 1136 C C . VAL A 1 153 ? -1.810 0.317 -4.073 1.00 91.88 153 VAL A C 1
ATOM 1138 O O . VAL A 1 153 ? -1.689 1.508 -4.352 1.00 91.88 153 VAL A O 1
ATOM 1141 N N . GLY A 1 154 ? -2.383 -0.557 -4.905 1.00 91.12 154 GLY A N 1
ATOM 1142 C CA . GLY A 1 154 ? -2.904 -0.180 -6.223 1.00 91.12 154 GLY A CA 1
ATOM 1143 C C . GLY A 1 154 ? -4.095 0.781 -6.174 1.00 91.12 154 GLY A C 1
ATOM 1144 O O . GLY A 1 154 ? -4.334 1.498 -7.134 1.00 91.12 154 GLY A O 1
ATOM 1145 N N . TYR A 1 155 ? -4.823 0.855 -5.055 1.00 92.12 155 TYR A N 1
ATOM 1146 C CA . TYR A 1 155 ? -5.854 1.883 -4.859 1.00 92.12 155 TYR A CA 1
ATOM 1147 C C . TYR A 1 155 ? -5.293 3.243 -4.434 1.00 92.12 155 TYR A C 1
ATOM 1149 O O . TYR A 1 155 ? -5.967 4.259 -4.604 1.00 92.12 155 TYR A O 1
ATOM 1157 N N . CYS A 1 156 ? -4.099 3.262 -3.845 1.00 94.69 156 CYS A N 1
ATOM 1158 C CA . CYS A 1 156 ? -3.525 4.444 -3.207 1.00 94.69 156 CYS A CA 1
ATOM 1159 C C . CYS A 1 156 ? -2.390 5.085 -4.009 1.00 94.69 156 CYS A C 1
ATOM 1161 O O . CYS A 1 156 ? -2.050 6.232 -3.737 1.00 94.69 156 CYS A O 1
ATOM 1163 N N . THR A 1 157 ? -1.817 4.370 -4.978 1.00 94.50 157 THR A N 1
ATOM 1164 C CA . THR A 1 157 ? -0.654 4.806 -5.763 1.00 94.50 157 THR A CA 1
ATOM 1165 C C . THR A 1 157 ? -0.844 4.504 -7.245 1.00 94.50 157 THR A C 1
ATOM 1167 O O . THR A 1 157 ? -1.523 3.540 -7.593 1.00 94.50 157 THR A O 1
ATOM 1170 N N . ASP A 1 158 ? -0.193 5.286 -8.109 1.00 95.44 158 ASP A N 1
ATOM 1171 C CA . ASP A 1 158 ? -0.075 4.973 -9.539 1.00 95.44 158 ASP A CA 1
ATOM 1172 C C . ASP A 1 158 ? 1.066 3.964 -9.735 1.00 95.44 158 ASP A C 1
ATOM 1174 O O . ASP A 1 158 ? 2.238 4.322 -9.896 1.00 95.44 158 ASP A O 1
ATOM 1178 N N . LEU A 1 159 ? 0.732 2.673 -9.658 1.00 95.50 159 LEU A N 1
ATOM 1179 C CA . LEU A 1 159 ? 1.719 1.590 -9.700 1.00 95.50 159 LEU A CA 1
ATOM 1180 C C . LEU A 1 159 ? 2.543 1.598 -10.991 1.00 95.50 159 LEU A C 1
ATOM 1182 O O . LEU A 1 159 ? 3.722 1.238 -10.965 1.00 95.50 159 LEU A O 1
ATOM 1186 N N . LEU A 1 160 ? 1.945 2.008 -12.110 1.00 96.06 160 LEU A N 1
ATOM 1187 C CA . LEU A 1 160 ? 2.634 2.059 -13.393 1.00 96.06 160 LEU A CA 1
ATOM 1188 C C . LEU A 1 160 ? 3.651 3.205 -13.424 1.00 96.06 160 LEU A C 1
ATOM 1190 O O . LEU A 1 160 ? 4.800 2.994 -13.822 1.00 96.06 160 LEU A O 1
ATOM 1194 N N . ALA A 1 161 ? 3.275 4.396 -12.955 1.00 96.19 161 ALA A N 1
ATOM 1195 C CA . ALA A 1 161 ? 4.188 5.530 -12.847 1.00 96.19 161 ALA A CA 1
ATOM 1196 C C . ALA A 1 161 ? 5.324 5.260 -11.849 1.00 96.19 161 ALA A C 1
ATOM 1198 O O . ALA A 1 161 ? 6.486 5.587 -12.124 1.00 96.19 161 ALA A O 1
ATOM 1199 N N . LEU A 1 162 ? 5.018 4.620 -10.717 1.00 96.06 162 LEU A N 1
ATOM 1200 C CA . LEU A 1 162 ? 6.034 4.203 -9.755 1.00 96.06 162 LEU A CA 1
ATOM 1201 C C . LEU A 1 162 ? 6.975 3.158 -10.360 1.00 96.06 162 LEU A C 1
ATOM 1203 O O . LEU A 1 162 ? 8.186 3.269 -10.194 1.00 96.06 162 LEU A O 1
ATOM 1207 N N . MET A 1 163 ? 6.456 2.180 -11.110 1.00 95.69 163 MET A N 1
ATOM 1208 C CA . MET A 1 163 ? 7.286 1.176 -11.779 1.00 95.69 163 MET A CA 1
ATOM 1209 C C . MET A 1 163 ? 8.208 1.811 -12.821 1.00 95.69 163 MET A C 1
ATOM 1211 O O . MET A 1 163 ? 9.394 1.492 -12.882 1.00 95.69 163 MET A O 1
ATOM 1215 N N . LYS A 1 164 ? 7.693 2.756 -13.612 1.00 95.06 164 LYS A N 1
ATOM 1216 C CA . LYS A 1 164 ? 8.504 3.522 -14.561 1.00 95.06 164 LYS A CA 1
ATOM 1217 C C . LYS A 1 164 ? 9.646 4.253 -13.852 1.00 95.06 164 LYS A C 1
ATOM 1219 O O . LYS A 1 164 ? 10.787 4.199 -14.307 1.00 95.06 164 LYS A O 1
ATOM 1224 N N . THR A 1 165 ? 9.346 4.903 -12.730 1.00 95.75 165 THR A N 1
ATOM 1225 C CA . THR A 1 165 ? 10.348 5.587 -11.897 1.00 95.75 165 THR A CA 1
ATOM 1226 C C . THR A 1 165 ? 11.379 4.595 -11.353 1.00 95.75 165 THR A C 1
ATOM 1228 O O . THR A 1 165 ? 12.580 4.840 -11.445 1.00 95.75 165 THR A O 1
ATOM 1231 N N . ASP A 1 166 ? 10.933 3.425 -10.891 1.00 95.19 166 ASP A N 1
ATOM 1232 C CA . ASP A 1 166 ? 11.798 2.345 -10.412 1.00 95.19 166 ASP A CA 1
ATOM 1233 C C . ASP A 1 166 ? 12.796 1.882 -11.480 1.00 95.19 166 ASP A C 1
ATOM 1235 O O . ASP A 1 166 ? 13.986 1.757 -11.194 1.00 95.19 166 ASP A O 1
ATOM 1239 N N . MET A 1 167 ? 12.329 1.681 -12.717 1.00 93.44 167 MET A N 1
ATOM 1240 C CA . MET A 1 167 ? 13.166 1.275 -13.849 1.00 93.44 167 MET A CA 1
ATOM 1241 C C . MET A 1 167 ? 14.227 2.327 -14.196 1.00 93.44 167 MET A C 1
ATOM 1243 O O . MET A 1 167 ? 15.374 1.966 -14.473 1.00 93.44 167 MET A O 1
ATOM 1247 N N . VAL A 1 168 ? 13.868 3.615 -14.152 1.00 93.75 168 VAL A N 1
ATOM 1248 C CA . VAL A 1 168 ? 14.819 4.722 -14.355 1.00 93.75 168 VAL A CA 1
ATOM 1249 C C . VAL A 1 168 ? 15.887 4.716 -13.262 1.00 93.75 168 VAL A C 1
ATOM 1251 O O . VAL A 1 168 ? 17.078 4.754 -13.573 1.00 93.75 168 VAL A O 1
ATOM 1254 N N . ASP A 1 169 ? 15.484 4.598 -11.998 1.00 93.81 169 ASP A N 1
ATOM 1255 C CA . ASP A 1 169 ? 16.404 4.597 -10.856 1.00 93.81 169 ASP A CA 1
ATOM 1256 C C . ASP A 1 169 ? 17.338 3.379 -10.844 1.00 93.81 169 ASP A C 1
ATOM 1258 O O . ASP A 1 169 ? 18.499 3.480 -10.442 1.00 93.81 169 ASP A O 1
ATOM 1262 N N . LEU A 1 170 ? 16.855 2.223 -11.310 1.00 91.69 170 LEU A N 1
ATOM 1263 C CA . LEU A 1 170 ? 17.664 1.013 -11.481 1.00 91.69 170 LEU A CA 1
ATOM 1264 C C . LEU A 1 170 ? 18.601 1.075 -12.696 1.00 91.69 170 LEU A C 1
ATOM 1266 O O . LEU A 1 170 ? 19.445 0.190 -12.853 1.00 91.69 170 LEU A O 1
ATOM 1270 N N . GLY A 1 171 ? 18.479 2.099 -13.545 1.00 91.12 171 GLY A N 1
ATOM 1271 C CA . GLY A 1 171 ? 19.302 2.263 -14.739 1.00 91.12 171 GLY A CA 1
ATOM 1272 C C . GLY A 1 171 ? 19.007 1.221 -15.815 1.00 91.12 171 GLY A C 1
ATOM 1273 O O . GLY A 1 171 ? 19.937 0.748 -16.476 1.00 91.12 171 GLY A O 1
ATOM 1274 N N . VAL A 1 172 ? 17.736 0.835 -15.980 1.00 89.19 172 VAL A N 1
ATOM 1275 C CA . VAL A 1 172 ? 17.315 -0.031 -17.090 1.00 89.19 172 VAL A CA 1
ATOM 1276 C C . VAL A 1 172 ? 17.723 0.638 -18.412 1.00 89.19 172 VAL A C 1
ATOM 1278 O O . VAL A 1 172 ? 17.382 1.798 -18.635 1.00 89.19 172 VAL A O 1
ATOM 1281 N N . PRO A 1 173 ? 18.492 -0.046 -19.282 1.00 87.12 173 PRO A N 1
ATOM 1282 C CA . PRO A 1 173 ? 19.082 0.597 -20.451 1.00 87.12 173 PRO A CA 1
ATOM 1283 C C . PRO A 1 173 ? 18.071 0.870 -21.567 1.00 87.12 173 PRO A C 1
ATOM 1285 O O . PRO A 1 173 ? 18.339 1.708 -22.420 1.00 87.12 173 PRO A O 1
ATOM 1288 N N . GLN A 1 174 ? 16.947 0.157 -21.618 1.00 89.06 174 GLN A N 1
ATOM 1289 C CA . GLN A 1 174 ? 15.863 0.411 -22.568 1.00 89.06 174 GLN A CA 1
ATOM 1290 C C . GLN A 1 174 ? 14.996 1.586 -22.125 1.00 89.06 174 GLN A C 1
ATOM 1292 O O . GLN A 1 174 ? 14.883 1.864 -20.935 1.00 89.06 174 GLN A O 1
ATOM 1297 N N . ASP A 1 175 ? 14.349 2.239 -23.091 1.00 90.44 175 ASP A N 1
ATOM 1298 C CA . ASP A 1 175 ? 13.344 3.262 -22.808 1.00 90.44 175 ASP A CA 1
ATOM 1299 C C . ASP A 1 175 ? 12.159 2.665 -22.014 1.00 90.44 175 ASP A C 1
ATOM 1301 O O . ASP A 1 175 ? 11.456 1.798 -22.550 1.00 90.44 175 ASP A O 1
ATOM 1305 N N . PRO A 1 176 ? 11.906 3.105 -20.763 1.00 92.00 176 PRO A N 1
ATOM 1306 C CA . PRO A 1 176 ? 10.822 2.571 -19.941 1.00 92.00 176 PRO A CA 1
ATOM 1307 C C . PRO A 1 176 ? 9.432 2.788 -20.547 1.00 92.00 176 PRO A C 1
ATOM 1309 O O . PRO A 1 176 ? 8.557 1.947 -20.360 1.00 92.00 176 PRO A O 1
ATOM 1312 N N . ASP A 1 177 ? 9.227 3.882 -21.293 1.00 91.81 177 ASP A N 1
ATOM 1313 C CA . ASP A 1 177 ? 7.946 4.149 -21.964 1.00 91.81 177 ASP A CA 1
ATOM 1314 C C . ASP A 1 177 ? 7.664 3.143 -23.079 1.00 91.81 177 ASP A C 1
ATOM 1316 O O . ASP A 1 177 ? 6.526 2.716 -23.266 1.00 91.81 177 ASP A O 1
ATOM 1320 N N . CYS A 1 178 ? 8.708 2.737 -23.800 1.00 93.50 178 CYS A N 1
ATOM 1321 C CA . CYS A 1 178 ? 8.609 1.670 -24.781 1.00 93.50 178 CYS A CA 1
ATOM 1322 C C . CYS A 1 178 ? 8.369 0.314 -24.100 1.00 93.50 178 CYS A C 1
ATOM 1324 O O . CYS A 1 178 ? 7.457 -0.405 -24.497 1.00 93.50 178 CYS A O 1
ATOM 1326 N N . LEU A 1 179 ? 9.154 -0.032 -23.068 1.00 92.62 179 LEU A N 1
ATOM 1327 C CA . LEU A 1 179 ? 9.052 -1.333 -22.389 1.00 92.62 179 LEU A CA 1
ATOM 1328 C C . LEU A 1 179 ? 7.652 -1.589 -21.825 1.00 92.62 179 LEU A C 1
ATOM 1330 O O . LEU A 1 179 ? 7.139 -2.702 -21.923 1.00 92.62 179 LEU A O 1
ATOM 1334 N N . LEU A 1 180 ? 7.059 -0.556 -21.226 1.00 94.38 180 LEU A N 1
ATOM 1335 C CA . LEU A 1 180 ? 5.747 -0.602 -20.587 1.00 94.38 180 LEU A CA 1
ATOM 1336 C C . LEU A 1 180 ? 4.600 -0.293 -21.564 1.00 94.38 180 LEU A C 1
ATOM 1338 O O . LEU A 1 180 ? 3.458 -0.109 -21.137 1.00 94.38 180 LEU A O 1
ATOM 1342 N N . ALA A 1 181 ? 4.865 -0.221 -22.872 1.00 93.62 181 ALA A N 1
ATOM 1343 C CA . ALA A 1 181 ? 3.836 0.067 -23.859 1.00 93.62 181 ALA A CA 1
ATOM 1344 C C . ALA A 1 181 ? 2.747 -1.020 -23.848 1.00 93.62 181 ALA A C 1
ATOM 1346 O O . ALA A 1 181 ? 2.974 -2.163 -24.230 1.00 93.62 181 ALA A O 1
ATOM 1347 N N . GLY A 1 182 ? 1.535 -0.639 -23.437 1.00 91.94 182 GLY A N 1
ATOM 1348 C CA . GLY A 1 182 ? 0.394 -1.554 -23.335 1.00 91.94 182 GLY A CA 1
ATOM 1349 C C . GLY A 1 182 ? 0.243 -2.250 -21.979 1.00 91.94 182 GLY A C 1
ATOM 1350 O O . GLY A 1 182 ? -0.752 -2.946 -21.797 1.00 91.94 182 GLY A O 1
ATOM 1351 N N . VAL A 1 183 ? 1.157 -2.018 -21.032 1.00 96.12 183 VAL A N 1
ATOM 1352 C CA . VAL A 1 183 ? 1.054 -2.500 -19.648 1.00 96.12 183 VAL A CA 1
ATOM 1353 C C . VAL A 1 183 ? 0.092 -1.609 -18.860 1.00 96.12 183 VAL A C 1
ATOM 1355 O O . VAL A 1 183 ? 0.230 -0.384 -18.861 1.00 96.12 183 VAL A O 1
ATOM 1358 N N . GLY A 1 184 ? -0.883 -2.216 -18.178 1.00 94.62 184 GLY A N 1
ATOM 1359 C CA . GLY A 1 184 ? -1.781 -1.526 -17.250 1.00 94.62 184 GLY A CA 1
ATOM 1360 C C . GLY A 1 184 ? -1.375 -1.687 -15.781 1.00 94.62 184 GLY A C 1
ATOM 1361 O O . GLY A 1 184 ? -0.547 -2.525 -15.426 1.00 94.62 184 GLY A O 1
ATOM 1362 N N . GLU A 1 185 ? -2.010 -0.922 -14.887 1.00 93.81 185 GLU A N 1
ATOM 1363 C CA . GLU A 1 185 ? -1.788 -1.042 -13.434 1.00 93.81 185 GLU A CA 1
ATOM 1364 C C . GLU A 1 185 ? -2.112 -2.443 -12.899 1.00 93.81 185 GLU A C 1
ATOM 1366 O O . GLU A 1 185 ? -1.419 -2.948 -12.016 1.00 93.81 185 GLU A O 1
ATOM 1371 N N . GLU A 1 186 ? -3.136 -3.100 -13.454 1.00 93.56 186 GLU A N 1
ATOM 1372 C CA . GLU A 1 186 ? -3.496 -4.470 -13.079 1.00 93.56 186 GLU A CA 1
ATOM 1373 C C . GLU A 1 186 ? -2.376 -5.467 -13.390 1.00 93.56 186 GLU A C 1
ATOM 1375 O O . GLU A 1 186 ? -2.198 -6.432 -12.649 1.00 93.56 186 GLU A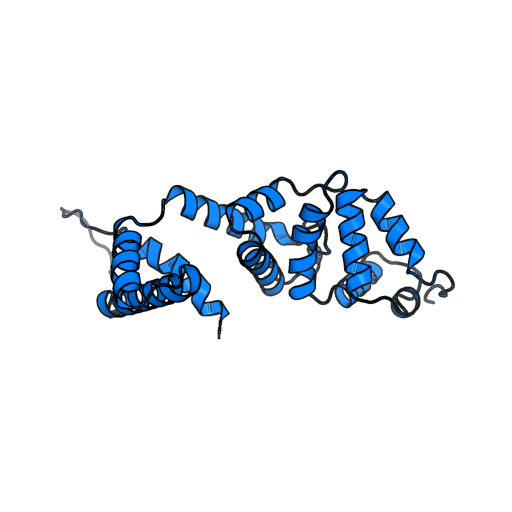 O 1
ATOM 1380 N N . ASP A 1 187 ? -1.612 -5.244 -14.457 1.00 96.62 187 ASP A N 1
ATOM 1381 C CA . ASP A 1 187 ? -0.498 -6.112 -14.836 1.00 96.62 187 ASP A CA 1
ATOM 1382 C C .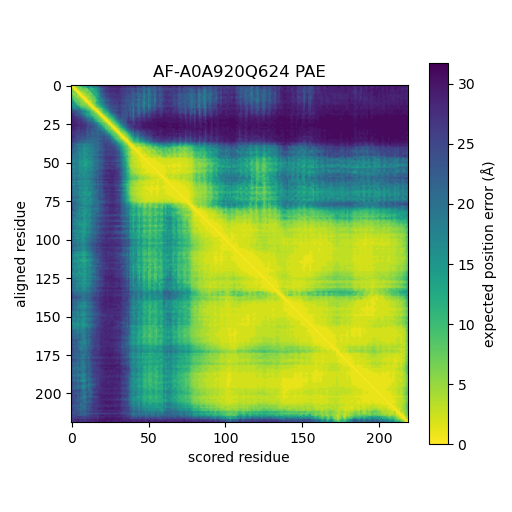 ASP A 1 187 ? 0.671 -5.911 -13.871 1.00 96.62 187 ASP A C 1
ATOM 1384 O O . ASP A 1 187 ? 1.164 -6.875 -13.283 1.00 96.62 187 ASP A O 1
ATOM 1388 N N . VAL A 1 188 ? 1.001 -4.655 -13.554 1.00 96.62 188 VAL A N 1
ATOM 1389 C CA . VAL A 1 188 ? 1.992 -4.332 -12.515 1.00 96.62 188 VAL A CA 1
ATOM 1390 C C . VAL A 1 188 ? 1.601 -4.949 -11.166 1.00 96.62 188 VAL A C 1
ATOM 1392 O O . VAL A 1 188 ? 2.433 -5.565 -10.494 1.00 96.62 188 VAL A O 1
ATOM 1395 N N . ALA A 1 189 ? 0.327 -4.860 -10.777 1.00 96.25 189 ALA A N 1
ATOM 1396 C CA . ALA A 1 189 ? -0.178 -5.502 -9.568 1.00 96.25 189 ALA A CA 1
ATOM 1397 C C . ALA A 1 189 ? -0.009 -7.033 -9.617 1.00 96.25 189 ALA A C 1
ATOM 1399 O O . ALA A 1 189 ? 0.454 -7.627 -8.639 1.00 96.25 189 ALA A O 1
ATOM 1400 N N . LYS A 1 190 ? -0.308 -7.689 -10.750 1.00 96.69 190 LYS A N 1
ATOM 1401 C CA . LYS A 1 190 ? -0.078 -9.138 -10.924 1.00 96.69 190 LYS A CA 1
ATOM 1402 C C . LYS A 1 190 ? 1.390 -9.508 -10.737 1.00 96.69 190 LYS A C 1
ATOM 1404 O O . LYS A 1 190 ? 1.662 -10.540 -10.123 1.00 96.69 190 LYS A O 1
ATOM 1409 N N . TRP A 1 191 ? 2.332 -8.680 -11.189 1.00 97.69 191 TRP A N 1
ATOM 1410 C CA . TRP A 1 191 ? 3.758 -8.944 -10.984 1.00 97.69 191 TRP A CA 1
ATOM 1411 C C . TRP A 1 191 ? 4.099 -8.992 -9.494 1.00 97.69 191 TRP A C 1
ATOM 1413 O O . TRP A 1 19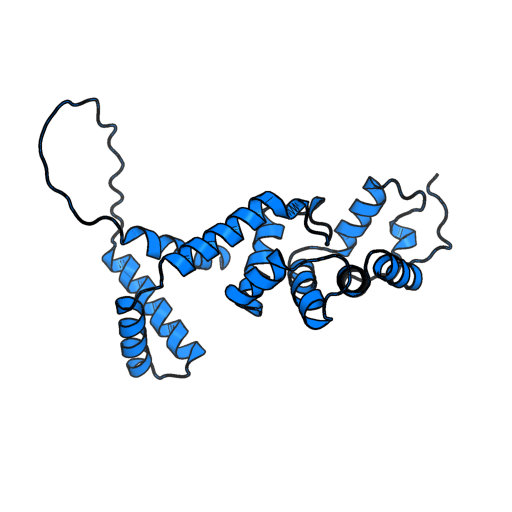1 ? 4.753 -9.931 -9.038 1.00 97.69 191 TRP A O 1
ATOM 1423 N N . PHE A 1 192 ? 3.605 -8.040 -8.698 1.00 96.88 192 PHE A N 1
ATOM 1424 C CA . PHE A 1 192 ? 3.825 -8.034 -7.247 1.00 96.88 192 PHE A CA 1
ATOM 1425 C C . PHE A 1 192 ? 3.074 -9.150 -6.513 1.00 96.88 192 PHE A C 1
ATOM 1427 O O . PHE A 1 192 ? 3.604 -9.713 -5.554 1.00 96.88 192 PHE A O 1
ATOM 1434 N N . VAL A 1 193 ? 1.894 -9.556 -6.986 1.00 97.19 193 VAL A N 1
ATOM 1435 C CA . VAL A 1 193 ? 1.235 -10.774 -6.488 1.00 97.19 193 VAL A CA 1
ATOM 1436 C C . VAL A 1 193 ? 2.122 -11.998 -6.756 1.00 97.19 193 VAL A C 1
ATOM 1438 O O . VAL A 1 193 ? 2.349 -12.806 -5.854 1.00 97.19 193 VAL A O 1
ATOM 1441 N N . ALA A 1 194 ? 2.712 -12.101 -7.952 1.00 97.75 194 ALA A N 1
ATOM 1442 C CA . ALA A 1 194 ? 3.649 -13.168 -8.293 1.00 97.75 194 ALA A CA 1
ATOM 1443 C C . ALA A 1 194 ? 4.940 -13.111 -7.455 1.00 97.75 194 ALA A C 1
ATOM 1445 O O . ALA A 1 194 ? 5.438 -14.162 -7.052 1.00 97.75 194 ALA A O 1
ATOM 1446 N N . LEU A 1 195 ? 5.449 -11.920 -7.113 1.00 97.00 195 LEU A N 1
ATOM 1447 C CA . LEU A 1 195 ? 6.583 -11.756 -6.190 1.00 97.00 195 LEU A CA 1
ATOM 1448 C C . LEU A 1 195 ? 6.302 -12.422 -4.842 1.00 97.00 195 LEU A C 1
ATOM 1450 O O . LEU A 1 195 ? 7.137 -13.139 -4.294 1.00 97.00 195 LEU A O 1
ATOM 1454 N N . PHE A 1 196 ? 5.118 -12.175 -4.305 1.00 96.56 196 PHE A N 1
ATOM 1455 C CA . PHE A 1 196 ? 4.706 -12.671 -3.005 1.00 96.56 196 PHE A CA 1
ATOM 1456 C C . PHE A 1 196 ? 4.384 -14.171 -3.011 1.00 96.56 196 PHE A C 1
ATOM 1458 O O . PHE A 1 196 ? 4.717 -14.883 -2.065 1.00 96.56 196 PHE A O 1
ATOM 1465 N N . MET A 1 197 ? 3.812 -14.690 -4.096 1.00 97.19 197 MET A N 1
ATOM 1466 C CA . MET A 1 197 ? 3.497 -16.116 -4.215 1.00 97.19 197 MET A CA 1
ATOM 1467 C C . MET A 1 197 ? 4.707 -16.978 -4.590 1.00 97.19 197 MET A C 1
ATOM 1469 O O . MET A 1 197 ? 4.903 -18.067 -4.052 1.00 97.19 197 MET A O 1
ATOM 1473 N N . HIS A 1 198 ? 5.526 -16.503 -5.522 1.00 97.06 198 HIS A N 1
ATOM 1474 C CA . HIS A 1 198 ? 6.525 -17.305 -6.234 1.00 97.06 198 HIS A CA 1
ATOM 1475 C C . HIS A 1 198 ? 7.944 -16.734 -6.135 1.00 97.06 198 HIS A C 1
ATOM 1477 O O . HIS A 1 198 ? 8.884 -17.283 -6.705 1.00 97.06 198 HIS A O 1
ATOM 1483 N N . GLY A 1 199 ? 8.124 -15.645 -5.394 1.00 96.19 199 GLY 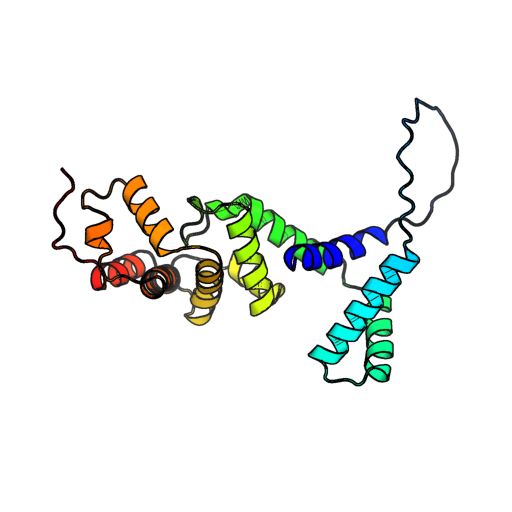A N 1
ATOM 1484 C CA . GLY A 1 199 ? 9.416 -15.011 -5.215 1.00 96.19 199 GLY A CA 1
ATOM 1485 C C . GLY A 1 199 ? 9.852 -14.202 -6.433 1.00 96.19 199 GLY A C 1
ATOM 1486 O O . GLY A 1 199 ? 9.081 -13.912 -7.349 1.00 96.19 199 GLY A O 1
ATOM 1487 N N . ARG A 1 200 ? 11.134 -13.826 -6.448 1.00 95.25 200 ARG A N 1
ATOM 1488 C CA . ARG A 1 200 ? 11.708 -12.978 -7.505 1.00 95.25 200 ARG A CA 1
ATOM 1489 C C . ARG A 1 200 ? 11.592 -13.607 -8.895 1.00 95.25 200 ARG A C 1
ATOM 1491 O O . ARG A 1 200 ? 11.386 -12.888 -9.864 1.00 95.25 200 ARG A O 1
ATOM 1498 N N . GLU A 1 201 ? 11.708 -14.929 -8.989 1.00 95.88 201 GLU A N 1
ATOM 1499 C CA . GLU A 1 201 ? 11.569 -15.649 -10.259 1.00 95.88 201 GLU A CA 1
ATOM 1500 C C . GLU A 1 201 ? 10.159 -15.509 -10.832 1.00 95.88 201 GLU A C 1
ATOM 1502 O O . GLU A 1 201 ? 10.020 -15.213 -12.015 1.00 95.88 201 GLU A O 1
ATOM 1507 N N . GLY A 1 202 ? 9.124 -15.632 -9.996 1.00 96.38 202 GLY A N 1
ATOM 1508 C CA . GLY A 1 202 ? 7.745 -15.431 -10.435 1.00 96.38 202 GLY A CA 1
ATOM 1509 C C . GLY A 1 202 ? 7.448 -13.996 -10.852 1.00 96.38 202 GLY A C 1
ATOM 1510 O O . GLY A 1 202 ? 6.792 -13.788 -11.866 1.00 96.38 202 GLY A O 1
ATOM 1511 N N . PHE A 1 203 ? 7.982 -13.012 -10.123 1.00 96.56 203 PHE A N 1
ATOM 1512 C CA . PHE A 1 203 ? 7.902 -11.604 -10.526 1.00 96.56 203 PHE A CA 1
ATOM 1513 C C . PHE A 1 203 ? 8.529 -11.380 -11.910 1.00 96.56 203 PHE A C 1
ATOM 1515 O O . PHE A 1 203 ? 7.895 -10.806 -12.789 1.00 96.56 203 PHE A O 1
ATOM 1522 N N . ASN A 1 204 ? 9.755 -11.873 -12.118 1.00 93.88 204 ASN A N 1
ATOM 1523 C CA . ASN A 1 204 ? 10.468 -11.714 -13.385 1.00 93.88 204 ASN A CA 1
ATOM 1524 C C . ASN A 1 204 ? 9.764 -12.441 -14.540 1.00 93.88 204 ASN A C 1
ATOM 1526 O O . ASN A 1 204 ? 9.773 -11.942 -15.661 1.00 93.88 204 ASN A O 1
ATOM 1530 N N . ALA A 1 205 ? 9.172 -13.610 -14.278 1.00 95.88 205 ALA A N 1
ATOM 1531 C CA . ALA A 1 205 ? 8.410 -14.357 -15.272 1.00 95.88 205 ALA A CA 1
ATOM 1532 C C . ALA A 1 205 ? 7.146 -13.596 -15.694 1.00 95.88 205 ALA A C 1
ATOM 1534 O O . ALA A 1 205 ? 6.958 -13.379 -16.884 1.00 95.88 205 ALA A O 1
ATOM 1535 N N . ALA A 1 206 ? 6.345 -13.129 -14.730 1.00 95.88 206 ALA A N 1
ATOM 1536 C CA . ALA A 1 206 ? 5.130 -12.363 -15.009 1.00 95.88 206 ALA A CA 1
ATOM 1537 C C . ALA A 1 206 ? 5.442 -11.063 -15.766 1.00 95.88 206 ALA A C 1
ATOM 1539 O O . ALA A 1 206 ? 4.830 -10.771 -16.784 1.00 95.88 206 ALA A O 1
ATOM 1540 N N . MET A 1 207 ? 6.468 -10.329 -15.331 1.00 94.19 207 MET A N 1
ATOM 1541 C CA . MET A 1 207 ? 6.932 -9.134 -16.034 1.00 94.19 207 MET A CA 1
ATOM 1542 C C . MET A 1 207 ? 7.403 -9.448 -17.462 1.00 94.19 207 MET A C 1
ATOM 1544 O O . MET A 1 207 ? 7.082 -8.723 -18.396 1.00 94.19 207 MET A O 1
ATOM 1548 N N . GLY A 1 208 ? 8.161 -10.529 -17.654 1.00 91.38 208 GLY A N 1
ATOM 1549 C CA . GLY A 1 208 ? 8.680 -10.912 -18.968 1.00 91.38 208 GLY A CA 1
ATOM 1550 C C . GLY A 1 208 ? 7.610 -11.339 -19.978 1.00 91.38 208 GLY A C 1
ATOM 1551 O O . GLY A 1 208 ? 7.890 -11.317 -21.175 1.00 91.38 208 GLY A O 1
ATOM 1552 N N . GLU A 1 209 ? 6.416 -11.725 -19.521 1.00 92.06 209 GLU A N 1
ATOM 1553 C CA . GLU A 1 209 ? 5.265 -12.016 -20.388 1.00 92.06 209 GLU A CA 1
ATOM 1554 C C . GLU A 1 209 ? 4.615 -10.739 -20.940 1.00 92.06 209 GLU A C 1
ATOM 1556 O O . GLU A 1 209 ? 4.105 -10.758 -22.061 1.00 92.06 209 GLU A O 1
ATOM 1561 N N . ASP A 1 210 ? 4.684 -9.640 -20.184 1.00 92.44 210 ASP A N 1
ATOM 1562 C CA . ASP A 1 210 ? 3.971 -8.396 -20.483 1.00 92.44 210 ASP A CA 1
ATOM 1563 C C . ASP A 1 210 ? 4.856 -7.317 -21.136 1.00 92.44 210 ASP A C 1
ATOM 1565 O O . ASP A 1 210 ? 4.349 -6.474 -21.875 1.00 92.44 210 ASP A O 1
ATOM 1569 N N . LEU A 1 211 ? 6.174 -7.317 -20.887 1.00 90.75 211 LEU A N 1
ATOM 1570 C CA . LEU A 1 211 ? 7.088 -6.306 -21.438 1.00 90.75 211 LEU A CA 1
ATOM 1571 C C . LEU A 1 211 ? 7.410 -6.524 -22.924 1.00 90.75 211 LEU A C 1
ATOM 1573 O O . LEU A 1 211 ? 7.762 -7.627 -23.354 1.00 90.75 211 LEU A O 1
ATOM 1577 N N . ASP A 1 212 ? 7.454 -5.431 -23.693 1.00 85.19 212 ASP A N 1
ATOM 1578 C CA . ASP A 1 212 ? 7.983 -5.453 -25.060 1.00 85.19 212 ASP A CA 1
ATOM 1579 C C . ASP A 1 212 ? 9.520 -5.387 -25.059 1.00 85.19 212 ASP A C 1
ATOM 1581 O O . ASP A 1 212 ? 10.149 -4.329 -25.070 1.00 85.19 212 ASP A O 1
ATOM 1585 N N . LEU A 1 213 ? 10.157 -6.556 -25.085 1.00 82.56 213 LEU A N 1
ATOM 1586 C CA . LEU A 1 213 ? 11.619 -6.673 -25.096 1.00 82.56 213 LEU A CA 1
ATOM 1587 C C . LEU A 1 213 ? 12.271 -6.279 -26.435 1.00 82.56 213 LEU A C 1
ATOM 1589 O O . LEU A 1 213 ? 13.497 -6.350 -26.557 1.00 82.56 213 LEU A O 1
ATOM 1593 N N . THR A 1 214 ? 11.493 -5.883 -27.450 1.00 86.25 214 THR A N 1
ATOM 1594 C CA . THR A 1 214 ? 12.034 -5.379 -28.724 1.00 86.25 214 THR A CA 1
ATOM 1595 C C . THR A 1 214 ? 12.435 -3.905 -28.662 1.00 86.25 214 THR A C 1
ATOM 1597 O O . THR A 1 214 ? 13.049 -3.391 -29.602 1.00 86.25 214 THR A O 1
ATOM 1600 N N . CYS A 1 215 ? 12.148 -3.241 -27.540 1.00 85.50 215 CYS A N 1
ATOM 1601 C CA . CYS A 1 215 ? 12.479 -1.846 -27.316 1.00 85.50 215 CYS A CA 1
ATOM 1602 C C . CYS A 1 215 ? 13.985 -1.562 -27.410 1.00 85.50 215 CYS A C 1
ATOM 1604 O O . CYS A 1 215 ? 14.808 -2.287 -26.836 1.00 85.50 215 CYS A O 1
ATOM 1606 N N . PRO A 1 216 ? 14.375 -0.493 -28.126 1.00 79.44 216 PRO A N 1
ATOM 1607 C CA . PRO A 1 216 ? 15.772 -0.120 -28.246 1.00 79.44 216 PRO A CA 1
ATOM 1608 C C . PRO A 1 216 ? 16.329 0.345 -26.895 1.00 79.44 216 PRO A C 1
ATOM 1610 O O . PRO A 1 216 ? 15.618 0.914 -26.065 1.00 79.44 216 PRO A O 1
ATOM 1613 N N . ALA A 1 217 ? 17.633 0.144 -26.701 1.00 77.88 217 ALA A N 1
ATOM 1614 C CA . ALA A 1 217 ? 18.351 0.830 -25.635 1.00 77.88 217 ALA A CA 1
ATOM 1615 C C . ALA A 1 217 ? 18.244 2.351 -25.848 1.00 77.88 217 ALA A C 1
ATOM 1617 O O . ALA A 1 217 ? 18.417 2.832 -26.974 1.00 77.88 217 ALA A O 1
ATOM 1618 N N . GLY A 1 218 ? 17.958 3.092 -24.778 1.00 62.62 218 GLY A N 1
ATOM 1619 C CA . GLY A 1 218 ? 18.071 4.543 -24.754 1.00 62.62 218 GLY A CA 1
ATOM 1620 C C . GLY A 1 218 ? 19.493 4.950 -25.143 1.00 62.62 218 GLY A C 1
ATOM 1621 O O . GLY A 1 218 ? 20.465 4.314 -24.731 1.00 62.62 218 GLY A O 1
ATOM 1622 N N . SER A 1 219 ? 19.600 5.949 -26.020 1.00 53.47 219 SER A N 1
ATOM 1623 C CA . SER A 1 219 ? 20.884 6.488 -26.496 1.00 53.47 219 SER A CA 1
ATOM 1624 C C . SER A 1 219 ? 21.569 7.357 -25.450 1.00 53.47 219 SER A C 1
ATOM 1626 O O . SER A 1 219 ? 20.844 8.093 -24.748 1.00 53.47 219 SER A O 1
#

pLDDT: mean 79.27, std 20.82, range [28.77, 97.75]